Protein AF-A0AA37P634-F1 (afdb_monomer_lite)

Radius of gyration: 27.39 Å; chains: 1; bounding box: 80×35×80 Å

Secondary structure (DSSP, 8-state):
-PPS--------GGG-----B--HHHHHHHHHHHHHHHHHHHH--THHHHHHGGG-TTGGGHHHHHHHHHHHHHHHHS-B-SSPPEEE-HHHHHHHHTT-----EEEE--STT--S--------HHHHHHHHHHHHHHHHHHHHHHHHHHTT--TT--HHHHHHHHHHHHHHHHHHHHHIIIIIHHHHHHHHHHHHHHHHHHHHTTT--HHHHHHHHHHHHHHHHHHHHHHHHHHHHHHHHHHHHHHHHHHHHHHHHHHHTT-----

pLDDT: mean 74.96, std 15.17, range [31.95, 94.06]

Organism: NCBI:txid700344

Foldseek 3Di:
DDDPDDPPPDPPPVDLDADWAQPVVLLVVLVVLLVVLVVLLVVCDDPQCQAAFLLRLSLLSQLSNLVSVVVNVCSVVDTDHPDDAAAAEVVVVVVVVVVDDDDRHSYYDDVVVCPDPPPPPPPPPVRVVVVLVVVLVSLCVSVVVSCVRRVSDRRNHDPLSVCLSVCLSVLSSPVVSVCCVLPVVLVVVVVVCVVCCVVVCVVCVVPDDPVVVVVVVVVVVVSVCSVVCVVVCCVVVVVVSCVSVVSNVVSSVVVCVVVVVDDDPDD

Structure (mmCIF, N/CA/C/O backbone):
data_AF-A0AA37P634-F1
#
_entry.id   AF-A0AA37P634-F1
#
loop_
_atom_site.group_PDB
_atom_site.id
_atom_site.type_symbol
_atom_site.label_atom_id
_atom_site.label_alt_id
_atom_site.label_comp_id
_atom_site.label_asym_id
_atom_site.label_entity_id
_atom_site.label_seq_id
_atom_site.pdbx_PDB_ins_code
_atom_site.Cartn_x
_atom_site.Cartn_y
_atom_site.Cartn_z
_atom_site.occupancy
_atom_site.B_iso_or_equiv
_atom_site.auth_seq_id
_atom_site.auth_comp_id
_atom_site.auth_asym_id
_atom_site.auth_atom_id
_atom_site.pdbx_PDB_model_num
ATOM 1 N N . MET A 1 1 ? 24.927 1.578 -48.583 1.00 31.95 1 MET A N 1
ATOM 2 C CA . MET A 1 1 ? 23.629 1.949 -49.188 1.00 31.95 1 MET A CA 1
ATOM 3 C C . MET A 1 1 ? 22.635 0.848 -48.854 1.00 31.95 1 MET A C 1
ATOM 5 O O . MET A 1 1 ? 22.933 -0.293 -49.189 1.00 31.95 1 MET A O 1
ATOM 9 N N . PRO A 1 2 ? 21.546 1.122 -48.116 1.00 34.78 2 PRO A N 1
ATOM 10 C CA . PRO A 1 2 ? 20.529 0.112 -47.847 1.00 34.78 2 PRO A CA 1
ATOM 11 C C . PRO A 1 2 ? 19.686 -0.138 -49.114 1.00 34.78 2 PRO A C 1
ATOM 13 O O . PRO A 1 2 ? 19.621 0.740 -49.978 1.00 34.78 2 PRO A O 1
ATOM 16 N N . PRO A 1 3 ? 19.080 -1.329 -49.260 1.00 36.34 3 PRO A N 1
ATOM 17 C CA . PRO A 1 3 ? 18.359 -1.699 -50.470 1.00 36.34 3 PRO A CA 1
ATOM 18 C C . PRO A 1 3 ? 17.026 -0.933 -50.588 1.00 36.34 3 PRO A C 1
ATOM 20 O O . PRO A 1 3 ? 16.375 -0.676 -49.570 1.00 36.34 3 PRO A O 1
ATOM 23 N N . PRO A 1 4 ? 16.596 -0.576 -51.812 1.00 36.81 4 PRO A N 1
ATOM 24 C CA . PRO A 1 4 ? 15.361 0.159 -52.041 1.00 36.81 4 PRO A CA 1
ATOM 25 C C . PRO A 1 4 ? 14.183 -0.823 -52.054 1.00 36.81 4 PRO A C 1
ATOM 27 O O . PRO A 1 4 ? 14.165 -1.748 -52.862 1.00 36.81 4 PRO A O 1
ATOM 30 N N . GLY A 1 5 ? 13.202 -0.649 -51.161 1.00 40.50 5 GLY A N 1
ATOM 31 C CA . GLY A 1 5 ? 11.954 -1.425 -51.239 1.00 40.50 5 GLY A CA 1
ATOM 32 C C . GLY A 1 5 ? 11.221 -1.766 -49.940 1.00 40.50 5 GLY A C 1
ATOM 33 O O . GLY A 1 5 ? 10.172 -2.396 -50.014 1.00 40.50 5 GLY A O 1
ATOM 34 N N . SER A 1 6 ? 11.686 -1.365 -48.755 1.00 40.06 6 SER A N 1
ATOM 35 C CA . SER A 1 6 ? 10.847 -1.445 -47.549 1.00 40.06 6 SER A CA 1
ATOM 36 C C . SER A 1 6 ? 10.137 -0.110 -47.344 1.00 40.06 6 SER A C 1
ATOM 38 O O . SER A 1 6 ? 10.777 0.863 -46.948 1.00 40.06 6 SER A O 1
ATOM 40 N N . GLY A 1 7 ? 8.833 -0.063 -47.621 1.00 37.78 7 GLY A N 1
ATOM 41 C CA . GLY A 1 7 ? 7.939 1.083 -47.411 1.00 37.78 7 GLY A CA 1
ATOM 42 C C . GLY A 1 7 ? 7.752 1.487 -45.943 1.00 37.78 7 GLY A C 1
ATOM 43 O O . GLY A 1 7 ? 6.630 1.593 -45.470 1.00 37.78 7 GLY A O 1
ATOM 44 N N . ALA A 1 8 ? 8.842 1.733 -45.220 1.00 42.28 8 ALA A N 1
ATOM 45 C CA . ALA A 1 8 ? 8.851 2.489 -43.975 1.00 42.28 8 ALA A CA 1
ATOM 46 C C . ALA A 1 8 ? 9.083 3.969 -44.318 1.00 42.28 8 ALA A C 1
ATOM 48 O O . ALA A 1 8 ? 10.070 4.590 -43.928 1.00 42.28 8 ALA A O 1
ATOM 49 N N . SER A 1 9 ? 8.199 4.512 -45.150 1.00 43.03 9 SER A N 1
ATOM 50 C CA . SER A 1 9 ? 8.102 5.941 -45.407 1.00 43.03 9 SER A CA 1
ATOM 51 C C . SER A 1 9 ? 7.748 6.648 -44.101 1.00 43.03 9 SER A C 1
ATOM 53 O O . SER A 1 9 ? 6.656 6.446 -43.582 1.00 43.03 9 SER A O 1
ATOM 55 N N . TYR A 1 10 ? 8.696 7.439 -43.586 1.00 44.88 10 TYR A N 1
ATOM 56 C CA . TYR A 1 10 ? 8.477 8.622 -42.749 1.00 44.88 10 TYR A CA 1
ATOM 57 C C . TYR A 1 10 ? 7.309 8.502 -41.750 1.00 44.88 10 TYR A C 1
ATOM 59 O O . TYR A 1 10 ? 6.245 9.086 -41.937 1.00 44.88 10 TYR A O 1
ATOM 67 N N . LEU A 1 11 ? 7.518 7.781 -40.644 1.00 49.97 11 LEU A N 1
ATOM 68 C CA . LEU A 1 11 ? 6.747 8.083 -39.440 1.00 49.97 11 LEU A CA 1
ATOM 69 C C . LEU A 1 11 ? 7.214 9.461 -38.969 1.00 49.97 11 LEU A C 1
ATOM 71 O O . LEU A 1 11 ? 8.332 9.610 -38.472 1.00 49.97 11 LEU A O 1
ATOM 75 N N . ASP A 1 12 ? 6.380 10.467 -39.216 1.00 47.72 12 ASP A N 1
ATOM 76 C CA . ASP A 1 12 ? 6.511 11.807 -38.663 1.00 47.72 12 ASP A CA 1
ATOM 77 C C . ASP A 1 12 ? 6.672 11.692 -37.139 1.00 47.72 12 ASP A C 1
ATOM 79 O O . ASP A 1 12 ? 5.728 11.403 -36.401 1.00 47.72 12 ASP A O 1
ATOM 83 N N . ARG A 1 13 ? 7.917 11.852 -36.671 1.00 51.06 13 ARG A N 1
ATOM 84 C CA . ARG A 1 13 ? 8.313 11.668 -35.265 1.00 51.06 13 ARG A CA 1
ATOM 85 C C . ARG A 1 13 ? 7.580 12.626 -34.320 1.00 51.06 13 ARG A C 1
ATOM 87 O O . ARG A 1 13 ? 7.613 12.405 -33.114 1.00 51.06 13 ARG A O 1
ATOM 94 N N . SER A 1 14 ? 6.928 13.666 -34.846 1.00 55.78 14 SER A N 1
ATOM 95 C CA . SER A 1 14 ? 6.178 14.642 -34.054 1.00 55.78 14 SER A CA 1
ATOM 96 C C . SER A 1 14 ? 4.808 14.141 -33.567 1.00 55.78 14 SER A C 1
ATOM 98 O O . SER A 1 14 ? 4.227 14.766 -32.685 1.00 55.78 14 SER A O 1
ATOM 100 N N . ASN A 1 15 ? 4.317 12.995 -34.067 1.00 50.75 15 ASN A N 1
ATOM 101 C CA . ASN A 1 15 ? 2.972 12.474 -33.776 1.00 50.75 15 ASN A CA 1
ATOM 102 C C . ASN A 1 15 ? 2.947 11.008 -33.299 1.00 50.75 15 ASN A C 1
ATOM 104 O O . ASN A 1 15 ? 2.004 10.266 -33.579 1.00 50.75 15 ASN A O 1
ATOM 108 N N . ILE A 1 16 ? 3.959 10.562 -32.548 1.00 62.66 16 ILE A N 1
ATOM 109 C CA . ILE A 1 16 ? 3.890 9.250 -31.882 1.00 62.66 16 ILE A CA 1
ATOM 110 C C . ILE A 1 16 ? 2.962 9.372 -30.663 1.00 62.66 16 ILE A C 1
ATOM 112 O O . ILE A 1 16 ? 3.396 9.649 -29.547 1.00 62.66 16 ILE A O 1
ATOM 116 N N . GLN A 1 17 ? 1.662 9.180 -30.885 1.00 62.41 17 GLN A N 1
ATOM 117 C CA . GLN A 1 17 ? 0.675 9.036 -29.818 1.00 62.41 17 GLN A CA 1
ATOM 118 C C . GLN A 1 17 ? 0.625 7.570 -29.389 1.00 62.41 17 GLN A C 1
ATOM 120 O O . GLN A 1 17 ? 0.080 6.714 -30.085 1.00 62.41 17 GLN A O 1
ATOM 125 N N . LEU A 1 18 ? 1.229 7.269 -28.240 1.00 76.56 18 LEU A N 1
ATOM 126 C CA . LEU A 1 18 ? 1.070 5.962 -27.613 1.00 76.56 18 LEU A CA 1
ATOM 127 C C . LEU A 1 18 ? -0.361 5.846 -27.088 1.00 76.56 18 LEU A C 1
ATOM 129 O O . LEU A 1 18 ? -0.842 6.740 -26.391 1.00 76.56 18 LEU A O 1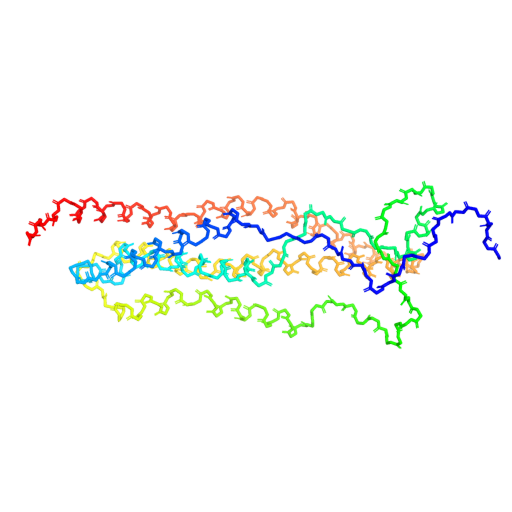
ATOM 133 N N . GLY A 1 19 ? -1.027 4.734 -27.401 1.00 71.56 19 GLY A N 1
ATOM 134 C CA . GLY A 1 19 ? -2.330 4.423 -26.828 1.00 71.56 19 GLY A CA 1
ATOM 135 C C . GLY A 1 19 ? -2.193 4.265 -25.317 1.00 71.56 19 GLY A C 1
ATOM 136 O O . GLY A 1 19 ? -1.665 3.259 -24.838 1.00 71.56 19 GLY A O 1
ATOM 137 N N . SER A 1 20 ? -2.636 5.272 -24.574 1.00 76.56 20 SER A N 1
ATOM 138 C CA . SER A 1 20 ? -2.768 5.227 -23.125 1.00 76.56 20 SER A CA 1
ATOM 139 C C . SER A 1 20 ? -4.237 5.075 -22.754 1.00 76.56 20 SER A C 1
ATOM 141 O O . SER A 1 20 ? -5.146 5.443 -23.500 1.00 76.56 20 SER A O 1
ATOM 143 N N . THR A 1 21 ? -4.503 4.455 -21.615 1.00 78.69 21 THR A N 1
ATOM 144 C CA . THR A 1 21 ? -5.860 4.279 -21.108 1.00 78.69 21 THR A CA 1
ATOM 145 C C . THR A 1 21 ? -5.874 4.621 -19.633 1.00 78.69 21 THR A C 1
ATOM 147 O O . THR A 1 21 ? -5.001 4.212 -18.872 1.00 78.69 21 THR A O 1
ATOM 150 N N . TYR A 1 22 ? -6.891 5.365 -19.218 1.00 76.69 22 TYR A N 1
ATOM 151 C CA . TYR A 1 22 ? -7.204 5.521 -17.807 1.00 76.69 22 TYR A CA 1
ATOM 152 C C . TYR A 1 22 ? -8.140 4.389 -17.408 1.00 76.69 22 TYR A C 1
ATOM 154 O O . TYR A 1 22 ? -9.169 4.162 -18.047 1.00 76.69 22 TYR A O 1
ATOM 162 N N . ASN A 1 23 ? -7.773 3.639 -16.374 1.00 78.81 23 ASN A N 1
ATOM 163 C CA . ASN A 1 23 ? -8.530 2.471 -15.950 1.00 78.81 23 ASN A CA 1
ATOM 164 C C . ASN A 1 23 ? -9.772 2.887 -15.148 1.00 78.81 23 ASN A C 1
ATOM 166 O O . ASN A 1 23 ? -9.785 2.847 -13.917 1.00 78.81 23 ASN A O 1
ATOM 170 N N . ILE A 1 24 ? -10.813 3.325 -15.865 1.00 83.06 24 ILE A N 1
ATOM 171 C CA . ILE A 1 24 ? -12.056 3.862 -15.291 1.00 83.06 24 ILE A CA 1
ATOM 172 C C . ILE A 1 24 ? -12.673 2.904 -14.257 1.00 83.06 24 ILE A C 1
ATOM 174 O O . ILE A 1 24 ? -13.002 3.372 -13.167 1.00 83.06 24 ILE A O 1
ATOM 178 N N . PRO A 1 25 ? -12.788 1.579 -14.505 1.00 84.38 25 PRO A N 1
ATOM 179 C CA . PRO A 1 25 ? -13.324 0.662 -13.502 1.00 84.38 25 PRO A CA 1
ATOM 180 C C . PRO A 1 25 ? -12.521 0.672 -12.197 1.00 84.38 25 PRO A C 1
ATOM 182 O O . PRO A 1 25 ? -13.109 0.813 -11.127 1.00 84.38 25 PRO A O 1
ATOM 185 N N . LYS A 1 26 ? -11.182 0.594 -12.265 1.00 82.38 26 LYS A N 1
ATOM 186 C CA . LYS A 1 26 ? -10.328 0.673 -11.066 1.00 82.38 26 LYS A CA 1
ATOM 187 C C . LYS A 1 26 ? -10.522 1.997 -10.326 1.00 82.38 26 LYS A C 1
ATOM 189 O O . LYS A 1 26 ? -10.601 1.994 -9.101 1.00 82.38 26 LYS A O 1
ATOM 194 N N . ALA A 1 27 ? -10.636 3.107 -11.055 1.00 84.50 27 ALA A N 1
ATOM 195 C CA . ALA A 1 27 ? -10.859 4.423 -10.463 1.00 84.50 27 ALA A CA 1
ATOM 196 C C . ALA A 1 27 ? -12.212 4.509 -9.737 1.00 84.50 27 ALA A C 1
ATOM 198 O O . ALA A 1 27 ? -12.272 5.021 -8.622 1.00 84.50 27 ALA A O 1
ATOM 199 N N . LEU A 1 28 ? -13.283 3.952 -10.314 1.00 87.25 28 LEU A N 1
ATOM 200 C CA . LEU A 1 28 ? -14.603 3.898 -9.674 1.00 87.25 28 LEU A CA 1
ATOM 201 C C . LEU A 1 28 ? -14.597 3.035 -8.406 1.00 87.25 28 LEU A C 1
ATOM 203 O O . LEU A 1 28 ? -15.160 3.444 -7.390 1.00 87.25 28 LEU A O 1
ATOM 207 N N . PHE A 1 29 ? -13.928 1.877 -8.429 1.00 87.50 29 PHE A N 1
ATOM 208 C CA . PHE A 1 29 ? -13.764 1.045 -7.232 1.00 87.50 29 PHE A CA 1
ATOM 209 C C . PHE A 1 29 ? -12.971 1.773 -6.141 1.00 87.50 29 PHE A C 1
ATOM 211 O O . PHE A 1 29 ? -13.420 1.818 -4.996 1.00 87.50 29 PHE A O 1
ATOM 218 N N . ALA A 1 30 ? -11.842 2.396 -6.494 1.00 85.50 30 ALA A N 1
ATOM 219 C CA . ALA A 1 30 ? -11.032 3.165 -5.552 1.00 85.50 30 ALA A CA 1
ATOM 220 C C . ALA A 1 30 ? -11.815 4.348 -4.955 1.00 85.50 30 ALA A C 1
ATOM 222 O O . ALA A 1 30 ? -11.740 4.590 -3.751 1.00 85.50 30 ALA A O 1
ATOM 223 N N . LEU A 1 31 ? -12.625 5.037 -5.766 1.00 89.00 31 LEU A N 1
ATOM 224 C CA . LEU A 1 31 ? -13.512 6.109 -5.314 1.00 89.00 31 LEU A CA 1
ATOM 225 C C . LEU A 1 31 ? -14.571 5.598 -4.332 1.00 89.00 31 LEU A C 1
ATOM 227 O O . LEU A 1 31 ? -14.760 6.197 -3.275 1.00 89.00 31 LEU A O 1
ATOM 231 N N . GLY A 1 32 ? -15.234 4.483 -4.650 1.00 88.62 32 GLY A N 1
ATOM 232 C CA . GLY A 1 32 ? -16.216 3.864 -3.761 1.00 88.62 32 GLY A CA 1
ATOM 233 C C . GLY A 1 32 ? -15.603 3.455 -2.419 1.00 88.62 32 GLY A C 1
ATOM 234 O O . GLY A 1 32 ? -16.161 3.764 -1.366 1.00 88.62 32 GLY A O 1
ATOM 235 N N . GLN A 1 33 ? -14.419 2.833 -2.441 1.00 87.00 33 GLN A N 1
ATOM 236 C CA . GLN A 1 33 ? -13.689 2.456 -1.226 1.00 87.00 33 GLN A CA 1
ATOM 237 C C . GLN A 1 33 ? -13.255 3.675 -0.406 1.00 87.00 33 GLN A C 1
ATOM 239 O O . GLN A 1 33 ? -13.418 3.675 0.815 1.00 87.00 33 GLN A O 1
ATOM 244 N N . ALA A 1 34 ? -12.761 4.730 -1.058 1.00 87.25 34 ALA A N 1
ATOM 245 C CA . ALA A 1 34 ? -12.388 5.970 -0.389 1.00 87.25 34 ALA A CA 1
ATOM 246 C C . ALA A 1 34 ? -13.607 6.638 0.267 1.00 87.25 34 ALA A C 1
ATOM 248 O O . ALA A 1 34 ? -13.558 6.972 1.449 1.00 87.25 34 ALA A O 1
ATOM 249 N N . ALA A 1 35 ? -14.725 6.766 -0.454 1.00 88.44 35 ALA A N 1
ATOM 250 C CA . ALA A 1 35 ? -15.952 7.363 0.070 1.00 88.44 35 ALA A CA 1
ATOM 251 C C . ALA A 1 35 ? -16.521 6.565 1.255 1.00 88.44 35 ALA A C 1
ATOM 253 O O . ALA A 1 35 ? -16.881 7.146 2.284 1.00 88.44 35 ALA A O 1
ATOM 254 N N . TRP A 1 36 ? -16.559 5.233 1.148 1.00 88.50 36 TRP A N 1
ATOM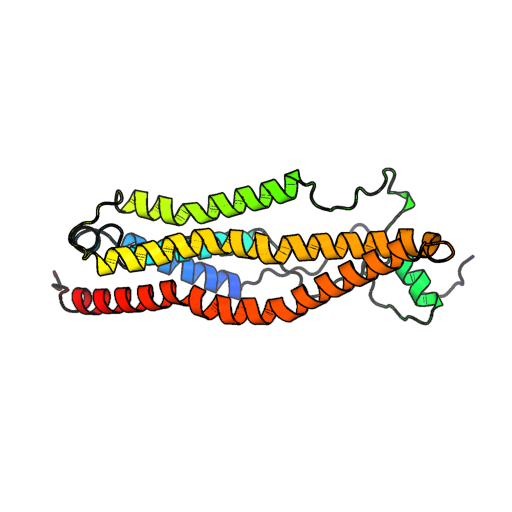 255 C CA . TRP A 1 36 ? -17.027 4.364 2.228 1.00 88.50 36 TRP A CA 1
ATOM 256 C C . TRP A 1 36 ? -16.114 4.422 3.456 1.00 88.50 36 TRP A C 1
ATOM 258 O O . TRP A 1 36 ? -16.591 4.547 4.589 1.00 88.50 36 TRP A O 1
ATOM 268 N N . GLY A 1 37 ? -14.799 4.383 3.236 1.00 85.31 37 GLY A N 1
ATOM 269 C CA . GLY A 1 37 ? -13.796 4.491 4.289 1.00 85.31 37 GLY A CA 1
ATOM 270 C C . GLY A 1 37 ? -13.896 5.818 5.037 1.00 85.31 37 GLY A C 1
ATOM 271 O O . GLY A 1 37 ? -14.010 5.823 6.260 1.00 85.31 37 GLY A O 1
ATOM 272 N N . VAL A 1 38 ? -13.955 6.939 4.312 1.00 85.00 38 VAL A N 1
ATOM 273 C CA . VAL A 1 38 ? -14.120 8.281 4.897 1.00 85.00 38 VAL A CA 1
ATOM 274 C C . VAL A 1 38 ? -15.435 8.392 5.665 1.00 85.00 38 VAL A C 1
ATOM 276 O O . VAL A 1 38 ? -15.441 8.887 6.789 1.00 85.00 38 VAL A O 1
ATOM 279 N N . THR A 1 39 ? -16.539 7.881 5.112 1.00 85.00 39 THR A N 1
ATOM 280 C CA . THR A 1 39 ? -17.843 7.885 5.798 1.00 85.00 39 THR A CA 1
ATOM 281 C C . THR A 1 39 ? -17.793 7.088 7.100 1.00 85.00 39 THR A C 1
ATOM 283 O O . THR A 1 39 ? -18.354 7.511 8.108 1.00 85.00 39 THR A O 1
ATOM 286 N N . THR A 1 40 ? -17.109 5.943 7.103 1.00 83.56 40 THR A N 1
ATOM 287 C CA . THR A 1 40 ? -16.952 5.105 8.298 1.00 83.56 40 THR A CA 1
ATOM 288 C C . THR A 1 40 ? -16.126 5.818 9.363 1.00 83.56 40 THR A C 1
ATOM 290 O O . THR A 1 40 ? -16.555 5.896 10.512 1.00 83.56 40 THR A O 1
ATOM 293 N N . VAL A 1 41 ? -14.999 6.420 8.976 1.00 83.88 41 VAL A N 1
ATOM 294 C CA . VAL A 1 41 ? -14.160 7.218 9.880 1.00 83.88 41 VAL A CA 1
ATOM 295 C C . VAL A 1 41 ? -14.941 8.404 10.451 1.00 83.88 41 VAL A C 1
ATOM 297 O O . VAL A 1 41 ? -14.918 8.625 11.656 1.00 83.88 41 VAL A O 1
ATOM 300 N N . TYR A 1 42 ? -15.707 9.120 9.624 1.00 82.88 42 TYR A N 1
ATOM 301 C CA . TYR A 1 42 ? -16.549 10.230 10.078 1.00 82.88 42 TYR A CA 1
ATOM 302 C C . TYR A 1 42 ? -17.631 9.781 11.068 1.00 82.88 42 TYR A C 1
ATOM 304 O O . TYR A 1 42 ? -17.898 10.464 12.051 1.00 82.88 42 TYR A O 1
ATOM 312 N N . ARG A 1 43 ? -18.227 8.604 10.847 1.00 83.12 43 ARG A N 1
ATOM 313 C CA . ARG A 1 43 ? -19.203 7.999 11.767 1.00 83.12 43 ARG A CA 1
ATOM 314 C C . ARG A 1 43 ? -18.579 7.448 13.049 1.00 83.12 43 ARG A C 1
ATOM 316 O O . ARG A 1 43 ? -19.320 7.111 13.966 1.00 83.12 43 ARG A O 1
ATOM 323 N N . THR A 1 44 ? -17.253 7.361 13.126 1.00 78.50 44 THR A N 1
ATOM 324 C CA . THR A 1 44 ? -16.517 6.920 14.318 1.00 78.50 44 THR A CA 1
ATOM 325 C C . THR A 1 44 ? -16.392 8.082 15.305 1.00 78.50 44 THR A C 1
ATOM 327 O O . THR A 1 44 ? -15.291 8.506 15.632 1.00 78.50 44 THR A O 1
ATOM 330 N N . GLN A 1 45 ? -17.512 8.658 15.735 1.00 76.56 45 GLN A N 1
ATOM 331 C CA . GLN A 1 45 ? -17.560 9.771 16.689 1.00 76.56 45 GLN A CA 1
ATOM 332 C C . GLN A 1 45 ? -18.527 9.453 17.838 1.00 76.56 45 GLN A C 1
ATOM 334 O O . GLN A 1 45 ? -19.373 8.567 17.713 1.00 76.56 45 GLN A O 1
ATOM 339 N N . GLY A 1 46 ? -18.392 10.172 18.956 1.00 81.56 46 GLY A N 1
ATOM 340 C CA . GLY A 1 46 ? -19.239 10.008 20.144 1.00 81.56 46 GLY A CA 1
ATOM 341 C C . GLY A 1 46 ? -18.995 8.681 20.867 1.00 81.56 46 GLY A C 1
ATOM 342 O O . GLY A 1 46 ? -17.845 8.286 21.061 1.00 81.56 46 GLY A O 1
ATOM 343 N N . ASP A 1 47 ? -20.078 7.971 21.197 1.00 82.31 47 ASP A N 1
ATOM 344 C CA . ASP A 1 47 ? -20.107 6.751 22.020 1.00 82.31 47 ASP A CA 1
ATOM 345 C C . ASP A 1 47 ? -19.057 5.696 21.651 1.00 82.31 47 ASP A C 1
ATOM 347 O O . ASP A 1 47 ? -18.527 4.998 22.518 1.00 82.31 47 ASP A O 1
ATOM 351 N N . GLN A 1 48 ? -18.737 5.555 20.363 1.00 83.75 48 GLN A N 1
ATOM 352 C CA . GLN A 1 48 ? -17.739 4.587 19.918 1.00 83.75 48 GLN A CA 1
ATOM 353 C C . GLN A 1 48 ? -16.314 4.990 20.334 1.00 83.75 48 GLN A C 1
ATOM 355 O O . GLN A 1 48 ? -15.539 4.125 20.750 1.00 83.75 48 GLN A O 1
ATOM 360 N N . LEU A 1 49 ? -15.964 6.277 20.229 1.00 87.31 49 LEU A N 1
ATOM 361 C CA . LEU A 1 49 ? -14.663 6.795 20.663 1.00 87.31 49 LEU A CA 1
ATOM 362 C C . LEU A 1 49 ? -14.574 6.873 22.186 1.00 87.31 49 LEU A C 1
ATOM 364 O O . LEU A 1 49 ? -13.529 6.539 22.734 1.00 87.31 49 LEU A O 1
ATOM 368 N N . ASP A 1 50 ? -15.657 7.223 22.875 1.00 86.31 50 ASP A N 1
ATOM 369 C CA . ASP A 1 50 ? -15.668 7.248 24.342 1.00 86.31 50 ASP A CA 1
ATOM 370 C C . ASP A 1 50 ? -15.467 5.841 24.920 1.00 86.31 50 ASP A C 1
ATOM 372 O O . ASP A 1 50 ? -14.691 5.623 25.858 1.00 86.31 50 ASP A O 1
ATOM 376 N N . ARG A 1 51 ? -16.116 4.841 24.310 1.00 86.94 51 ARG A N 1
ATOM 377 C CA . ARG A 1 51 ? -16.007 3.450 24.750 1.00 86.94 51 ARG A CA 1
ATOM 378 C C . ARG A 1 51 ? -14.684 2.813 24.355 1.00 86.94 51 ARG A C 1
ATOM 380 O O . ARG A 1 51 ? -14.044 2.202 25.206 1.00 86.94 51 ARG A O 1
ATOM 387 N N . TYR A 1 52 ? -14.273 2.919 23.093 1.00 89.56 52 TYR A N 1
ATOM 388 C CA . TYR A 1 52 ? -13.135 2.150 22.582 1.00 89.56 52 TYR A CA 1
ATOM 389 C C . TYR A 1 52 ? -11.852 2.967 22.371 1.00 89.56 52 TYR A C 1
ATOM 391 O O . TYR A 1 52 ? -10.785 2.380 22.182 1.00 89.56 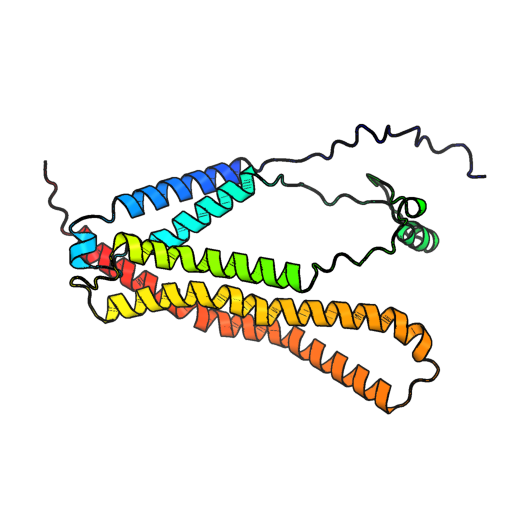52 TYR A O 1
ATOM 399 N N . GLY A 1 53 ? -11.912 4.298 22.441 1.00 90.44 53 GLY A N 1
ATOM 400 C CA . GLY A 1 53 ? -10.749 5.171 22.294 1.00 90.44 53 GLY A CA 1
ATOM 401 C C . GLY A 1 53 ? -10.017 4.958 20.967 1.00 90.44 53 GLY A C 1
ATOM 402 O O . GLY A 1 53 ? -10.631 4.717 19.927 1.00 90.44 53 GLY A O 1
ATOM 403 N N . TYR A 1 54 ? -8.683 4.961 21.004 1.00 90.44 54 TYR A N 1
ATOM 404 C CA . TYR A 1 54 ? -7.846 4.627 19.840 1.00 90.44 54 TYR A CA 1
ATOM 405 C C . TYR A 1 54 ? -8.013 3.191 19.325 1.00 90.44 54 TYR A C 1
ATOM 407 O O . TYR A 1 54 ? -7.593 2.896 18.208 1.00 90.44 54 TYR A O 1
ATOM 415 N N . ALA A 1 55 ? -8.597 2.287 20.119 1.00 91.31 55 ALA A N 1
ATOM 416 C CA . ALA A 1 55 ? -8.884 0.917 19.703 1.00 91.31 55 ALA A CA 1
ATOM 417 C C . ALA A 1 55 ? -10.246 0.795 18.998 1.00 91.31 55 ALA A C 1
ATOM 419 O O . ALA A 1 55 ? -10.657 -0.310 18.654 1.00 91.31 55 ALA A O 1
ATOM 420 N N . ALA A 1 56 ? -10.960 1.905 18.778 1.00 89.81 56 ALA A N 1
ATOM 421 C CA . ALA A 1 56 ? -12.246 1.898 18.098 1.00 89.81 56 ALA A CA 1
ATOM 422 C C . ALA A 1 56 ? -12.153 1.244 16.714 1.00 89.81 56 ALA A C 1
ATOM 424 O O . ALA A 1 56 ? -11.371 1.661 15.859 1.00 89.81 56 ALA A O 1
ATOM 425 N N . PHE A 1 57 ? -13.020 0.260 16.461 1.00 86.38 57 PHE A N 1
ATOM 426 C CA . PHE A 1 57 ? -13.054 -0.464 15.187 1.00 86.38 57 PHE A CA 1
ATOM 427 C C . PHE A 1 57 ? -13.273 0.437 13.961 1.00 86.38 57 PHE A C 1
ATOM 429 O O . PHE A 1 57 ? -12.905 0.072 12.856 1.00 86.38 57 PHE A O 1
ATOM 436 N N . GLY A 1 58 ? -13.867 1.619 14.117 1.00 82.44 58 GLY A N 1
ATOM 437 C CA . GLY A 1 58 ? -14.017 2.566 13.017 1.00 82.44 58 GLY A CA 1
ATOM 438 C C . GLY A 1 58 ? -12.721 3.323 12.694 1.00 82.44 58 GLY A C 1
ATOM 439 O O . GLY A 1 58 ? -12.464 3.649 11.535 1.00 82.44 58 GLY A O 1
ATOM 440 N N . ALA A 1 59 ? -11.834 3.493 13.681 1.00 84.94 59 ALA A N 1
ATOM 441 C CA . ALA A 1 59 ? -10.502 4.059 13.483 1.00 84.94 59 ALA A CA 1
ATOM 442 C C . ALA A 1 59 ? -9.573 3.086 12.734 1.00 84.94 59 ALA A C 1
ATOM 444 O O . ALA A 1 59 ? -8.686 3.522 12.001 1.00 84.94 59 ALA A O 1
ATOM 445 N N . THR A 1 60 ? -9.813 1.771 12.827 1.00 86.88 60 THR A N 1
ATOM 446 C CA . THR A 1 60 ? -9.040 0.751 12.088 1.00 86.88 60 THR A CA 1
ATOM 447 C C . THR A 1 60 ? -9.293 0.790 10.581 1.00 86.88 60 THR A C 1
ATOM 449 O O . THR A 1 60 ? -8.498 0.253 9.813 1.00 86.88 60 THR A O 1
ATOM 452 N N . VAL A 1 61 ? -10.361 1.464 10.139 1.00 86.88 61 VAL A N 1
ATOM 453 C CA . VAL A 1 61 ? -10.673 1.672 8.719 1.00 86.88 61 VAL A CA 1
ATOM 454 C C . VAL A 1 61 ? -9.839 2.808 8.116 1.00 86.88 61 VAL A C 1
ATOM 456 O O . VAL A 1 61 ? -9.621 2.845 6.903 1.00 86.88 61 VAL A O 1
ATOM 459 N N . ALA A 1 62 ? -9.307 3.712 8.944 1.00 83.69 62 ALA A N 1
ATOM 460 C CA . ALA A 1 62 ? -8.574 4.887 8.484 1.00 83.69 62 ALA A CA 1
ATOM 461 C C . ALA A 1 62 ? -7.339 4.594 7.604 1.00 83.69 62 ALA A C 1
ATOM 463 O O . ALA A 1 62 ? -7.199 5.263 6.575 1.00 83.69 62 ALA A O 1
ATOM 464 N N . PRO A 1 63 ? -6.475 3.598 7.907 1.00 82.56 63 PRO A N 1
ATOM 465 C CA . PRO A 1 63 ? -5.379 3.218 7.016 1.00 82.56 63 PRO A CA 1
ATOM 466 C C . PRO A 1 63 ? -5.861 2.828 5.613 1.00 82.56 63 PRO A C 1
ATOM 468 O O . PRO A 1 63 ? -5.258 3.224 4.617 1.00 82.56 63 PRO A O 1
ATOM 471 N N . TYR A 1 64 ? -6.975 2.098 5.520 1.00 82.81 64 TYR A N 1
ATOM 472 C CA . TYR A 1 64 ? -7.538 1.647 4.245 1.00 82.81 64 TYR A CA 1
ATOM 473 C C . TYR A 1 64 ? -8.210 2.786 3.475 1.00 82.81 64 TYR A C 1
ATOM 475 O O . TYR A 1 64 ? -8.085 2.860 2.251 1.00 82.81 64 TYR A O 1
ATOM 483 N N . ALA A 1 65 ? -8.881 3.700 4.181 1.00 84.62 65 ALA A N 1
ATOM 484 C CA . ALA A 1 65 ? -9.439 4.912 3.587 1.00 84.62 65 ALA A CA 1
ATOM 485 C C . ALA A 1 65 ? -8.328 5.780 2.970 1.00 84.62 65 ALA A C 1
ATOM 487 O O . ALA A 1 65 ? -8.438 6.203 1.819 1.00 84.62 65 ALA A O 1
ATOM 488 N N . PHE A 1 66 ? -7.225 5.973 3.700 1.00 86.38 66 PHE A N 1
ATOM 489 C CA . PHE A 1 66 ? -6.058 6.705 3.211 1.00 86.38 66 PHE A CA 1
ATOM 490 C C . PHE A 1 66 ? -5.392 6.009 2.018 1.00 86.38 66 PHE A C 1
ATOM 492 O O . PHE A 1 66 ? -5.139 6.649 1.000 1.00 86.38 66 PHE A O 1
ATOM 499 N N . MET A 1 67 ? -5.170 4.692 2.095 1.00 84.06 67 MET A N 1
ATOM 500 C CA . MET A 1 67 ? -4.616 3.914 0.981 1.00 84.06 67 MET A CA 1
ATOM 501 C C . MET A 1 67 ? -5.476 4.054 -0.282 1.00 84.06 67 MET A C 1
ATOM 503 O O . MET A 1 67 ? -4.950 4.277 -1.370 1.00 84.06 67 MET A O 1
ATOM 507 N N . SER A 1 68 ? -6.801 3.970 -0.138 1.00 85.25 68 SER A N 1
ATOM 508 C CA . SER A 1 68 ? -7.740 4.105 -1.257 1.00 85.25 68 SER A CA 1
ATOM 509 C C . SER A 1 68 ? -7.659 5.491 -1.897 1.00 85.25 68 SER A C 1
ATOM 511 O O . SER A 1 68 ? -7.677 5.602 -3.121 1.00 85.25 68 SER A O 1
ATOM 513 N N . LEU A 1 69 ? -7.494 6.543 -1.086 1.00 87.56 69 LEU A N 1
ATOM 514 C CA . LEU A 1 69 ? -7.292 7.906 -1.574 1.00 87.56 69 LEU A CA 1
ATOM 515 C C . LEU A 1 69 ? -5.977 8.045 -2.353 1.00 87.56 69 LEU A C 1
ATOM 517 O O . LEU A 1 69 ? -5.977 8.590 -3.455 1.00 87.56 69 LEU A O 1
ATOM 521 N N . VAL A 1 70 ? -4.869 7.523 -1.817 1.00 87.12 70 VAL A N 1
ATOM 522 C CA . VAL A 1 70 ? -3.562 7.540 -2.499 1.00 87.12 70 VAL A CA 1
ATOM 523 C C . VAL A 1 70 ? -3.637 6.785 -3.827 1.00 87.12 70 VAL A C 1
ATOM 525 O O . VAL A 1 70 ? -3.170 7.290 -4.847 1.00 87.12 70 VAL A O 1
ATOM 528 N N . ASN A 1 71 ? -4.279 5.616 -3.841 1.00 85.06 71 ASN A N 1
ATOM 529 C CA . ASN A 1 71 ? -4.472 4.825 -5.055 1.00 85.06 71 ASN A CA 1
ATOM 530 C C . ASN A 1 71 ? -5.328 5.559 -6.092 1.00 85.06 71 ASN A C 1
ATOM 532 O O . ASN A 1 71 ? -5.005 5.535 -7.277 1.00 85.06 71 ASN A O 1
ATOM 536 N N . LEU A 1 72 ? -6.395 6.239 -5.662 1.00 86.50 72 LEU A N 1
ATOM 537 C CA . LEU A 1 72 ? -7.226 7.043 -6.553 1.00 86.50 72 LEU A CA 1
ATOM 538 C C . LEU A 1 72 ? -6.422 8.191 -7.177 1.00 86.50 72 LEU A C 1
ATOM 540 O O . LEU A 1 72 ? -6.475 8.381 -8.388 1.00 86.50 72 LEU A O 1
ATOM 544 N N . ILE A 1 73 ? -5.638 8.921 -6.378 1.00 88.56 73 ILE A N 1
ATOM 545 C CA . ILE A 1 73 ? -4.765 9.993 -6.881 1.00 88.56 73 ILE A CA 1
ATOM 546 C C . ILE A 1 73 ? -3.756 9.428 -7.886 1.00 88.56 73 ILE A C 1
ATOM 548 O O . ILE A 1 73 ? -3.578 9.999 -8.961 1.00 88.56 73 ILE A O 1
ATOM 552 N N . ALA A 1 74 ? -3.136 8.286 -7.581 1.00 85.75 74 ALA A N 1
ATOM 553 C CA . ALA A 1 74 ? -2.188 7.639 -8.482 1.00 85.75 74 ALA A CA 1
ATOM 554 C C . ALA A 1 74 ? -2.831 7.273 -9.829 1.00 85.75 74 ALA A C 1
ATOM 556 O O . ALA A 1 74 ? -2.225 7.526 -10.869 1.00 85.75 74 ALA A O 1
ATOM 557 N N . LEU A 1 75 ? -4.065 6.753 -9.814 1.00 84.88 75 LEU A N 1
ATOM 558 C CA . LEU A 1 75 ? -4.834 6.428 -11.021 1.00 84.88 75 LEU A CA 1
ATOM 559 C C . LEU A 1 75 ? -5.225 7.666 -11.842 1.00 84.88 75 LEU A C 1
ATOM 561 O O . LEU A 1 75 ? -5.331 7.575 -13.061 1.00 84.88 75 LEU A O 1
ATOM 565 N N . LEU A 1 76 ? -5.451 8.813 -11.196 1.00 84.88 76 LEU A N 1
ATOM 566 C CA . LEU A 1 76 ? -5.779 10.067 -11.884 1.00 84.88 76 LEU A CA 1
ATOM 567 C C . LEU A 1 76 ? -4.545 10.717 -12.521 1.00 84.88 76 LEU A C 1
ATOM 569 O O . LEU A 1 76 ? -4.638 11.293 -13.602 1.00 84.88 76 LEU A O 1
ATOM 573 N N . VAL A 1 77 ? -3.392 10.628 -11.856 1.00 86.62 77 VAL A N 1
ATOM 574 C CA . VAL A 1 77 ? -2.143 11.260 -12.310 1.00 86.62 77 VAL A CA 1
ATOM 575 C C . VAL A 1 77 ? -1.384 10.377 -13.307 1.00 86.62 77 VAL A C 1
ATOM 577 O O . VAL A 1 77 ? -0.692 10.899 -14.180 1.00 86.62 77 VAL A O 1
ATOM 580 N N . THR A 1 78 ? -1.519 9.050 -13.211 1.00 83.00 78 THR A N 1
ATOM 581 C CA . THR A 1 78 ? -0.708 8.101 -13.987 1.00 83.00 78 THR A CA 1
ATOM 582 C C . THR A 1 78 ? -1.552 7.377 -15.038 1.00 83.00 78 THR A C 1
ATOM 584 O O . THR A 1 78 ? -2.443 6.611 -14.671 1.00 83.00 78 THR A O 1
ATOM 587 N N . PRO A 1 79 ? -1.275 7.560 -16.340 1.00 79.69 79 PRO A N 1
ATOM 588 C CA . PRO A 1 79 ? -1.914 6.764 -17.382 1.00 79.69 79 PRO A CA 1
ATOM 589 C C . PRO A 1 79 ? -1.405 5.313 -17.369 1.00 79.69 79 PRO A C 1
ATOM 591 O O . PRO A 1 79 ? -0.216 5.067 -17.155 1.00 79.69 79 PRO A O 1
ATOM 594 N N . GLU A 1 80 ? -2.285 4.346 -17.647 1.00 80.06 80 GLU A N 1
ATOM 595 C CA . GLU A 1 80 ? -1.900 2.945 -17.854 1.00 80.06 80 GLU A CA 1
ATOM 596 C C . GLU A 1 80 ? -1.632 2.681 -19.346 1.00 80.06 80 GLU A C 1
ATOM 598 O O . GLU A 1 80 ? -2.301 3.218 -20.235 1.00 80.06 80 GLU A O 1
ATOM 603 N N . TYR A 1 81 ? -0.651 1.822 -19.626 1.00 82.19 81 TYR A N 1
ATOM 604 C CA . TYR A 1 81 ? -0.345 1.341 -20.971 1.00 82.19 81 TYR A CA 1
ATOM 605 C C . TYR A 1 81 ? -0.701 -0.143 -21.058 1.00 82.19 81 TYR A C 1
ATOM 607 O O . TYR A 1 81 ? -0.176 -0.961 -20.306 1.00 82.19 81 TYR A O 1
ATOM 615 N N . ASN A 1 82 ? -1.604 -0.491 -21.975 1.00 77.56 82 ASN A N 1
ATOM 616 C CA . ASN A 1 82 ? -2.184 -1.838 -22.055 1.00 77.56 82 ASN A CA 1
ATOM 617 C C . ASN A 1 82 ? -1.240 -2.883 -22.676 1.00 77.56 82 ASN A C 1
ATOM 619 O O . ASN A 1 82 ? -1.552 -4.072 -22.683 1.00 77.56 82 ASN A O 1
ATOM 623 N N . CYS A 1 83 ? -0.106 -2.455 -23.229 1.00 79.94 83 CYS A N 1
ATOM 624 C CA . CYS A 1 83 ? 0.877 -3.328 -23.852 1.00 79.94 83 CYS A CA 1
ATOM 625 C C . CYS A 1 83 ? 2.303 -2.812 -23.635 1.00 79.94 83 CYS A C 1
ATOM 627 O O . CYS A 1 83 ? 2.535 -1.640 -23.334 1.00 79.94 83 CYS A O 1
ATOM 629 N N . ILE A 1 84 ? 3.266 -3.720 -23.791 1.00 81.69 84 ILE A N 1
ATOM 630 C CA . ILE A 1 84 ? 4.688 -3.383 -23.790 1.00 81.69 84 ILE A CA 1
ATOM 631 C C . ILE A 1 84 ? 5.044 -2.875 -25.182 1.00 81.69 84 ILE A C 1
ATOM 633 O O . ILE A 1 84 ? 4.876 -3.583 -26.175 1.00 81.69 84 ILE A O 1
ATOM 637 N N . TYR A 1 85 ? 5.565 -1.657 -25.241 1.00 83.81 85 TYR A N 1
ATOM 638 C CA . TYR A 1 85 ? 6.045 -1.066 -26.478 1.00 83.81 85 TYR A CA 1
ATOM 639 C C . TYR A 1 85 ? 7.516 -1.403 -26.695 1.00 83.81 85 TYR A C 1
ATOM 641 O O . TYR A 1 85 ? 8.351 -1.199 -25.812 1.00 83.81 85 TYR A O 1
ATOM 649 N N . LEU A 1 86 ? 7.838 -1.913 -27.883 1.00 85.00 86 LEU A N 1
ATOM 650 C CA . LEU A 1 86 ? 9.211 -2.226 -28.250 1.00 85.00 86 LEU A CA 1
ATOM 651 C C . LEU A 1 86 ? 9.871 -1.006 -28.894 1.00 85.00 86 LEU A C 1
ATOM 653 O O . LEU A 1 86 ? 9.402 -0.499 -29.913 1.00 85.00 86 LEU A O 1
ATOM 657 N N . VAL A 1 87 ? 10.985 -0.565 -28.321 1.00 86.25 87 VAL A N 1
ATOM 658 C CA . VAL A 1 87 ? 11.835 0.480 -28.897 1.00 86.25 87 VAL A CA 1
ATOM 659 C C . VAL A 1 87 ? 13.037 -0.190 -29.557 1.00 86.25 87 VAL A C 1
ATOM 661 O O . VAL A 1 87 ? 13.670 -1.066 -28.970 1.00 86.25 87 VAL A O 1
ATOM 664 N N . HIS A 1 88 ? 13.339 0.199 -30.793 1.00 86.50 88 HIS A N 1
ATOM 665 C CA . HIS A 1 88 ? 14.499 -0.279 -31.536 1.00 86.50 88 HIS A CA 1
ATOM 666 C C . HIS A 1 88 ? 15.790 0.241 -30.895 1.00 86.50 88 HIS A C 1
ATOM 668 O O . HIS A 1 88 ? 15.972 1.449 -30.732 1.00 86.50 88 HIS A O 1
ATOM 674 N N . THR A 1 89 ? 16.683 -0.683 -30.542 1.00 85.62 89 THR A N 1
ATOM 675 C CA . THR A 1 89 ? 18.036 -0.407 -30.047 1.00 85.62 89 THR A CA 1
ATOM 676 C C . THR A 1 89 ? 19.059 -1.145 -30.920 1.00 85.62 89 THR A C 1
ATOM 678 O O . THR A 1 89 ? 18.707 -2.138 -31.563 1.00 85.62 89 THR A O 1
ATOM 681 N N . PRO A 1 90 ? 20.343 -0.745 -30.928 1.00 81.56 90 PRO A N 1
ATOM 682 C CA . PRO A 1 90 ? 21.365 -1.439 -31.721 1.00 81.56 90 PRO A CA 1
ATOM 683 C C . PRO A 1 90 ? 21.576 -2.905 -31.329 1.00 81.56 90 PRO A C 1
ATOM 685 O O . PRO A 1 90 ? 22.043 -3.711 -32.135 1.00 81.56 90 PRO A O 1
ATOM 688 N N . ASP A 1 91 ? 21.226 -3.285 -30.100 1.00 82.50 91 ASP A N 1
ATOM 689 C CA . ASP A 1 91 ? 21.301 -4.681 -29.671 1.00 82.50 91 ASP A CA 1
ATOM 690 C C . ASP A 1 91 ? 20.228 -5.544 -30.347 1.00 82.50 91 ASP A C 1
ATOM 692 O O . ASP A 1 91 ? 20.485 -6.717 -30.630 1.00 82.50 91 ASP A O 1
ATOM 696 N N . LEU A 1 92 ? 19.078 -4.965 -30.722 1.00 83.31 92 LEU A N 1
ATOM 697 C CA . LEU A 1 92 ? 18.107 -5.655 -31.576 1.00 83.31 92 LEU A CA 1
ATOM 698 C C . LEU A 1 92 ? 18.680 -5.948 -32.966 1.00 83.31 92 LEU A C 1
ATOM 700 O O . LEU A 1 92 ? 18.368 -6.994 -33.537 1.00 83.31 92 LEU A O 1
ATOM 704 N N . ASP A 1 93 ? 19.561 -5.095 -33.498 1.00 85.44 93 ASP A N 1
ATOM 705 C CA . ASP A 1 93 ? 20.230 -5.368 -34.774 1.00 85.44 93 ASP A CA 1
ATOM 706 C C . ASP A 1 93 ? 21.228 -6.524 -34.649 1.00 85.44 93 ASP A C 1
ATOM 708 O O . ASP A 1 93 ? 21.292 -7.381 -35.535 1.00 85.44 93 ASP A O 1
ATOM 712 N N . LYS A 1 94 ? 21.971 -6.603 -33.535 1.00 84.69 94 LYS A N 1
ATOM 713 C CA . LYS A 1 94 ? 22.850 -7.750 -33.238 1.00 84.69 94 LYS A CA 1
ATOM 714 C C . LYS A 1 94 ? 22.041 -9.043 -33.129 1.00 84.69 94 LYS A C 1
ATOM 716 O O . LYS A 1 94 ? 22.381 -10.032 -33.776 1.00 84.69 94 LYS A O 1
ATOM 721 N N . ALA A 1 95 ? 20.938 -9.015 -32.383 1.00 87.69 95 ALA A N 1
ATOM 722 C CA . ALA A 1 95 ? 20.049 -10.162 -32.230 1.00 87.69 95 ALA A CA 1
ATOM 723 C C . ALA A 1 95 ? 19.399 -10.570 -33.565 1.00 87.69 95 ALA A C 1
ATOM 725 O O . ALA A 1 95 ? 19.251 -11.757 -33.853 1.00 87.69 95 ALA A O 1
ATOM 726 N N . ARG A 1 96 ? 19.074 -9.604 -34.434 1.00 87.56 96 ARG A N 1
ATOM 727 C CA . ARG A 1 96 ? 18.540 -9.872 -35.776 1.00 87.56 96 ARG A CA 1
ATOM 728 C C . ARG A 1 96 ? 19.555 -10.565 -36.680 1.00 87.56 96 ARG A C 1
ATOM 730 O O . ARG A 1 96 ? 19.192 -11.485 -37.410 1.00 87.56 96 ARG A O 1
ATOM 737 N N . ARG A 1 97 ? 20.831 -10.173 -36.606 1.00 89.44 97 ARG A N 1
ATOM 738 C CA . ARG A 1 97 ? 21.926 -10.853 -37.326 1.00 89.44 97 ARG A CA 1
ATOM 739 C C . ARG A 1 97 ? 22.110 -12.302 -36.871 1.00 89.44 97 ARG A C 1
ATOM 741 O O . ARG A 1 97 ? 22.511 -13.132 -37.674 1.00 89.44 97 ARG A O 1
ATOM 748 N N . GLN A 1 98 ? 21.764 -12.610 -35.623 1.00 93.19 98 GLN A N 1
ATOM 749 C CA . GLN A 1 98 ? 21.773 -13.968 -35.069 1.00 93.19 98 GLN A CA 1
ATOM 750 C C . GLN A 1 98 ? 20.491 -14.767 -35.384 1.00 93.19 98 GLN A C 1
ATOM 752 O O . GLN A 1 98 ? 20.278 -15.838 -34.826 1.00 93.19 98 GLN A O 1
ATOM 757 N N . GLY A 1 99 ? 19.632 -14.267 -36.281 1.00 90.31 99 GLY A N 1
ATOM 758 C CA . GLY A 1 99 ? 18.401 -14.940 -36.708 1.00 90.31 99 GLY A CA 1
ATOM 759 C C . GLY A 1 99 ? 17.132 -14.476 -35.987 1.00 90.31 99 GLY A C 1
ATOM 760 O O . GLY A 1 99 ? 16.046 -14.962 -36.303 1.00 90.31 99 GLY A O 1
ATOM 761 N N . GLY A 1 100 ? 17.229 -13.516 -35.061 1.00 89.25 100 GLY A N 1
ATOM 762 C CA . GLY A 1 100 ? 16.069 -12.914 -34.404 1.00 89.25 100 GLY A CA 1
ATOM 763 C C . GLY A 1 100 ? 15.168 -12.152 -35.383 1.00 89.25 100 GLY A C 1
ATOM 764 O O . GLY A 1 100 ? 15.637 -11.471 -36.296 1.00 89.25 100 GLY A O 1
ATOM 765 N N . ARG A 1 101 ? 13.848 -12.234 -35.196 1.00 88.00 101 ARG A N 1
ATOM 766 C CA . ARG A 1 101 ? 12.862 -11.465 -35.970 1.00 88.00 101 ARG A CA 1
ATOM 767 C C . ARG A 1 101 ? 12.062 -10.575 -35.030 1.00 88.00 101 ARG A C 1
ATOM 769 O O . ARG A 1 101 ? 11.352 -11.074 -34.167 1.00 88.00 101 ARG A O 1
ATOM 776 N N . PHE A 1 102 ? 12.156 -9.265 -35.238 1.00 86.31 102 PHE A N 1
ATOM 777 C CA . PHE A 1 102 ? 11.484 -8.252 -34.426 1.00 86.31 102 PHE A CA 1
ATOM 778 C C . PHE A 1 102 ? 10.635 -7.360 -35.334 1.00 86.31 102 PHE A C 1
ATOM 780 O O . PHE A 1 102 ? 11.123 -6.872 -36.355 1.00 86.31 102 PHE A O 1
ATOM 787 N N . CYS A 1 103 ? 9.361 -7.189 -34.988 1.00 80.50 103 CYS A N 1
ATOM 788 C CA . CYS A 1 103 ? 8.377 -6.400 -35.734 1.00 80.50 103 CYS A CA 1
ATOM 789 C C . CYS A 1 103 ? 7.620 -5.479 -34.763 1.00 80.50 103 CYS A C 1
ATOM 791 O O . CYS A 1 103 ? 7.552 -5.781 -33.575 1.00 80.50 103 CYS A O 1
ATOM 793 N N . GLY A 1 104 ? 7.044 -4.378 -35.262 1.00 80.81 104 GLY A N 1
ATOM 794 C CA . GLY A 1 104 ? 6.194 -3.487 -34.454 1.00 80.81 104 GLY A CA 1
ATOM 795 C C . GLY A 1 104 ? 6.946 -2.553 -33.497 1.00 80.81 104 GLY A C 1
ATOM 796 O O . GLY A 1 104 ? 6.462 -2.281 -32.404 1.00 80.81 104 GLY A O 1
ATOM 797 N N . MET A 1 105 ? 8.136 -2.082 -33.880 1.00 86.56 105 MET A N 1
ATOM 798 C CA . MET A 1 105 ? 8.906 -1.128 -33.070 1.00 86.56 105 MET A CA 1
ATOM 799 C C . MET A 1 105 ? 8.300 0.275 -33.181 1.00 86.56 105 MET A C 1
ATOM 801 O O . MET A 1 105 ? 8.059 0.748 -34.290 1.00 86.56 105 MET A O 1
ATOM 805 N N . VAL A 1 106 ? 8.063 0.934 -32.045 1.00 83.31 106 VAL A N 1
ATOM 806 C CA . VAL A 1 106 ? 7.372 2.239 -31.999 1.00 83.31 106 VAL A CA 1
ATOM 807 C C . VAL A 1 106 ? 8.305 3.441 -32.124 1.00 83.31 106 VAL A C 1
ATOM 809 O O . VAL A 1 106 ? 7.862 4.528 -32.473 1.00 83.31 106 VAL A O 1
ATOM 812 N N . ALA A 1 107 ? 9.591 3.258 -31.829 1.00 83.31 107 ALA A N 1
ATOM 813 C CA . ALA A 1 107 ? 10.611 4.300 -31.879 1.00 83.31 107 ALA A CA 1
ATOM 814 C C . ALA A 1 107 ? 12.004 3.673 -32.042 1.00 83.31 107 ALA A C 1
ATOM 816 O O . ALA A 1 107 ? 12.161 2.472 -31.822 1.00 83.31 107 ALA A O 1
ATOM 817 N N . THR A 1 108 ? 13.006 4.485 -32.383 1.00 81.88 108 THR A N 1
ATOM 818 C CA . THR A 1 108 ? 14.424 4.093 -32.451 1.00 81.88 108 THR A CA 1
ATOM 819 C C . THR A 1 108 ? 15.242 4.978 -31.525 1.00 81.88 108 THR A C 1
ATOM 821 O O . THR A 1 108 ? 15.069 6.196 -31.532 1.00 81.88 108 THR A O 1
ATOM 824 N N . VAL A 1 109 ? 16.132 4.369 -30.742 1.00 81.81 109 VAL A N 1
ATOM 825 C CA . VAL A 1 109 ? 17.069 5.097 -29.882 1.00 81.81 109 VAL A CA 1
ATOM 826 C C . VAL A 1 109 ? 18.144 5.758 -30.742 1.00 81.81 109 VAL A C 1
ATOM 828 O O . VAL A 1 109 ? 18.889 5.079 -31.445 1.00 81.81 109 VAL A O 1
ATOM 831 N N . ASP A 1 110 ? 18.235 7.082 -30.661 1.00 79.44 110 ASP A N 1
ATOM 832 C CA . ASP A 1 110 ? 19.291 7.870 -31.294 1.00 79.44 110 ASP A CA 1
ATOM 833 C C . ASP A 1 110 ? 20.479 8.000 -30.333 1.00 79.44 110 ASP A C 1
ATOM 835 O O . ASP A 1 110 ? 20.495 8.872 -29.462 1.00 79.44 110 ASP A O 1
ATOM 839 N N . LEU A 1 111 ? 21.455 7.101 -30.463 1.00 72.31 111 LEU A N 1
ATOM 840 C CA . LEU A 1 111 ? 22.650 7.114 -29.619 1.00 72.31 111 LEU A CA 1
ATOM 841 C C . LEU A 1 111 ? 23.584 8.292 -29.911 1.00 72.31 111 LEU A C 1
ATOM 843 O O . LEU A 1 111 ? 24.294 8.718 -29.006 1.00 72.31 111 LEU A O 1
ATOM 847 N N . ASP A 1 112 ? 23.564 8.843 -31.126 1.00 72.50 112 ASP A N 1
ATOM 848 C CA . ASP A 1 112 ? 24.426 9.969 -31.503 1.00 72.50 112 ASP A CA 1
ATOM 849 C C . ASP A 1 112 ? 23.962 11.276 -30.835 1.00 72.50 112 ASP A C 1
ATOM 851 O O . ASP A 1 112 ? 24.757 12.182 -30.577 1.00 72.50 112 ASP A O 1
ATOM 855 N N . SER A 1 113 ? 22.673 11.360 -30.486 1.00 68.12 113 SER A N 1
ATOM 856 C CA . SER A 1 113 ? 22.114 12.456 -29.684 1.00 68.12 113 SER A CA 1
ATOM 857 C C . SER A 1 113 ? 22.541 12.434 -28.206 1.00 68.12 113 SER A C 1
ATOM 859 O O . SER A 1 113 ? 22.434 13.448 -27.508 1.00 68.12 113 SER A O 1
ATOM 861 N N . ILE A 1 114 ? 23.058 11.301 -27.721 1.00 64.38 114 ILE A N 1
ATOM 862 C CA . ILE A 1 114 ? 23.435 11.092 -26.321 1.00 64.38 114 ILE A CA 1
ATOM 863 C C . ILE A 1 114 ? 24.861 11.618 -26.113 1.00 64.38 114 ILE A C 1
ATOM 865 O O . ILE A 1 114 ? 25.843 10.883 -26.136 1.00 64.38 114 ILE A O 1
ATOM 869 N N . LYS A 1 115 ? 24.975 12.940 -25.940 1.00 59.16 115 LYS A N 1
ATOM 870 C CA . LYS A 1 115 ? 26.260 13.646 -25.760 1.00 59.16 115 LYS A CA 1
ATOM 871 C C . LYS A 1 115 ? 26.944 13.385 -24.418 1.00 59.16 115 LYS A C 1
ATOM 873 O O . LYS A 1 115 ? 28.154 13.565 -24.316 1.00 59.16 115 LYS A O 1
ATOM 878 N N . GLU A 1 116 ? 26.193 12.981 -23.399 1.00 57.53 116 GLU A N 1
ATOM 879 C CA . GLU A 1 116 ? 26.749 12.600 -22.101 1.00 57.53 116 GLU A CA 1
ATOM 880 C C . GLU A 1 116 ? 26.628 11.093 -21.912 1.00 57.53 116 GLU A C 1
ATOM 882 O O . GLU A 1 116 ? 25.580 10.541 -22.257 1.00 57.53 116 GLU A O 1
ATOM 887 N N . PRO A 1 117 ? 27.648 10.408 -21.356 1.00 54.22 117 PRO A N 1
ATOM 888 C CA . PRO A 1 117 ? 27.513 8.997 -21.034 1.00 54.22 117 PRO A CA 1
ATOM 889 C C . PRO A 1 117 ? 26.255 8.840 -20.190 1.00 54.22 117 PRO A C 1
ATOM 891 O O . PRO A 1 117 ? 26.131 9.495 -19.152 1.00 54.22 117 PRO A O 1
ATOM 894 N N . LEU A 1 118 ? 25.319 8.005 -20.662 1.00 50.94 118 LEU A N 1
ATOM 895 C CA . LEU A 1 118 ? 24.153 7.589 -19.896 1.00 50.94 118 LEU A CA 1
ATOM 896 C C . LEU A 1 118 ? 24.671 7.182 -18.518 1.00 50.94 118 LEU A C 1
ATOM 898 O O . LEU A 1 118 ? 25.212 6.087 -18.347 1.00 50.94 118 LEU A O 1
ATOM 902 N N . ARG A 1 119 ? 24.513 8.059 -17.517 1.00 46.16 119 ARG A N 1
ATOM 903 C CA . ARG A 1 119 ? 24.446 7.597 -16.140 1.00 46.16 119 ARG A CA 1
ATOM 904 C C . ARG A 1 119 ? 23.264 6.669 -16.187 1.00 46.16 119 ARG A C 1
ATOM 906 O O . ARG A 1 119 ? 22.131 7.131 -16.287 1.00 46.16 119 ARG A O 1
ATOM 913 N N . THR A 1 120 ? 23.553 5.374 -16.230 1.00 47.19 120 THR A N 1
ATOM 914 C CA . THR A 1 120 ? 22.595 4.317 -15.958 1.00 47.19 120 THR A CA 1
ATOM 915 C C . THR A 1 120 ? 21.638 4.873 -14.921 1.00 47.19 120 THR A C 1
ATOM 917 O O . THR A 1 120 ? 22.098 5.251 -13.837 1.00 47.19 120 THR A O 1
ATOM 920 N N . PHE A 1 121 ? 20.366 5.027 -15.294 1.00 43.81 121 PHE A N 1
ATOM 921 C CA . PHE A 1 121 ? 19.285 5.464 -14.417 1.00 43.81 121 PHE A CA 1
ATOM 922 C C . PHE A 1 121 ? 19.019 4.344 -13.399 1.00 43.81 121 PHE A C 1
ATOM 924 O O . PHE A 1 121 ? 17.928 3.814 -13.269 1.00 43.81 121 PHE A O 1
ATOM 931 N N . TRP A 1 122 ? 20.059 3.924 -12.687 1.00 50.59 122 TRP A N 1
ATOM 932 C CA . TRP A 1 122 ? 19.907 3.573 -11.301 1.00 50.59 122 TRP A CA 1
ATOM 933 C C . TRP A 1 122 ? 19.491 4.895 -10.671 1.00 50.59 122 TRP A C 1
ATOM 935 O O . TRP A 1 122 ? 20.239 5.876 -10.808 1.00 50.59 122 TRP A O 1
ATOM 945 N N . PRO A 1 123 ? 18.298 4.983 -10.060 1.00 51.19 123 PRO A N 1
ATOM 946 C CA . PRO A 1 123 ? 18.006 6.111 -9.201 1.00 51.19 123 PRO A CA 1
ATOM 947 C C . PRO A 1 123 ? 19.261 6.320 -8.350 1.00 51.19 123 PRO A C 1
ATOM 949 O O . PRO A 1 123 ? 19.853 5.355 -7.860 1.00 51.19 123 PRO A O 1
ATOM 952 N N . SER A 1 124 ? 19.769 7.548 -8.259 1.00 58.47 124 SER A N 1
ATOM 953 C CA . SER A 1 124 ? 20.920 7.793 -7.391 1.00 58.47 124 SER A CA 1
ATOM 954 C C . SER A 1 124 ? 20.624 7.189 -6.011 1.00 58.47 124 SER A C 1
ATOM 956 O O . SER A 1 124 ? 19.457 7.062 -5.628 1.00 58.47 124 SER A O 1
ATOM 958 N N . GLN A 1 125 ? 21.638 6.811 -5.229 1.00 61.25 125 GLN A N 1
ATOM 959 C CA . GLN A 1 125 ? 21.389 6.366 -3.847 1.00 61.25 125 GLN A CA 1
ATOM 960 C C . GLN A 1 125 ? 20.472 7.360 -3.103 1.00 61.25 125 GLN A C 1
ATOM 962 O O . GLN A 1 125 ? 19.602 6.956 -2.335 1.00 61.25 125 GLN A O 1
ATOM 967 N N . ALA A 1 126 ? 20.567 8.652 -3.442 1.00 61.28 126 ALA A N 1
ATOM 968 C CA . ALA A 1 126 ? 19.647 9.692 -3.000 1.00 61.28 126 ALA A CA 1
ATOM 969 C C . ALA A 1 126 ? 18.193 9.499 -3.477 1.00 61.28 126 ALA A C 1
ATOM 971 O O . ALA A 1 126 ? 17.283 9.646 -2.671 1.00 61.28 126 ALA A O 1
ATOM 972 N N . ALA A 1 127 ? 17.942 9.128 -4.734 1.00 67.62 127 ALA A N 1
ATOM 973 C CA . ALA A 1 127 ? 16.600 8.822 -5.221 1.00 67.62 127 ALA A CA 1
ATOM 974 C C . ALA A 1 127 ? 16.005 7.578 -4.530 1.00 67.62 127 ALA A C 1
ATOM 976 O O . ALA A 1 127 ? 14.891 7.666 -4.018 1.00 67.62 127 ALA A O 1
ATOM 977 N N . HIS A 1 128 ? 16.743 6.467 -4.387 1.00 67.94 128 HIS A N 1
ATOM 978 C CA . HIS A 1 128 ? 16.261 5.306 -3.610 1.00 67.94 128 HIS A CA 1
ATOM 979 C C . HIS A 1 128 ? 15.962 5.668 -2.152 1.00 67.94 128 HIS A C 1
ATOM 981 O O . HIS A 1 128 ? 14.925 5.268 -1.618 1.00 67.94 128 HIS A O 1
ATOM 987 N N . THR A 1 129 ? 16.842 6.459 -1.534 1.00 69.19 129 THR A N 1
ATOM 988 C CA . THR A 1 129 ? 16.650 6.974 -0.174 1.00 69.19 129 THR A CA 1
ATOM 989 C C . THR A 1 129 ? 15.413 7.866 -0.099 1.00 69.19 129 THR A C 1
ATOM 991 O O . THR A 1 129 ? 14.632 7.740 0.837 1.00 69.19 129 THR A O 1
ATOM 994 N N . SER A 1 130 ? 15.176 8.711 -1.106 1.00 74.56 130 SER A N 1
ATOM 995 C CA . SER A 1 130 ? 14.004 9.587 -1.160 1.00 74.56 130 SER A CA 1
ATOM 996 C C . SER A 1 130 ? 12.700 8.803 -1.303 1.00 74.56 130 SER A C 1
ATOM 998 O O . SER A 1 130 ? 11.770 9.060 -0.548 1.00 74.56 130 SER A O 1
ATOM 1000 N N . TYR A 1 131 ? 12.635 7.787 -2.173 1.00 76.12 131 TYR A N 1
ATOM 1001 C CA . TYR A 1 131 ? 11.457 6.925 -2.292 1.00 76.12 131 TYR A CA 1
ATOM 1002 C C . TYR A 1 131 ? 11.199 6.177 -0.985 1.00 76.12 131 TYR A C 1
ATOM 1004 O O . TYR A 1 131 ? 10.074 6.158 -0.492 1.00 76.12 131 TYR A O 1
ATOM 1012 N N . PHE A 1 132 ? 12.245 5.607 -0.384 1.00 77.31 132 PHE A N 1
ATOM 1013 C CA . PHE A 1 132 ? 12.135 4.924 0.902 1.00 77.31 132 PHE A CA 1
ATOM 1014 C C . PHE A 1 132 ? 11.632 5.868 2.005 1.00 77.31 132 PHE A C 1
ATOM 1016 O O . PHE A 1 132 ? 10.685 5.533 2.714 1.00 77.31 132 PHE A O 1
ATOM 1023 N N . ALA A 1 133 ? 12.190 7.075 2.100 1.00 79.88 133 ALA A N 1
ATOM 1024 C CA . ALA A 1 133 ? 11.772 8.083 3.066 1.00 79.88 133 ALA A CA 1
ATOM 1025 C C . ALA A 1 133 ? 10.317 8.525 2.844 1.00 79.88 133 ALA A C 1
ATOM 1027 O O . ALA A 1 133 ? 9.523 8.482 3.780 1.00 79.88 133 ALA A O 1
ATOM 1028 N N . VAL A 1 134 ? 9.936 8.867 1.608 1.00 83.06 134 VAL A N 1
ATOM 1029 C CA . VAL A 1 134 ? 8.565 9.274 1.258 1.00 83.06 134 VAL A CA 1
ATOM 1030 C C . VAL A 1 134 ? 7.570 8.163 1.586 1.00 83.06 134 VAL A C 1
ATOM 1032 O O . VAL A 1 134 ? 6.566 8.420 2.245 1.00 83.06 134 VAL A O 1
ATOM 1035 N N . THR A 1 135 ? 7.858 6.916 1.199 1.00 80.38 135 THR A N 1
ATOM 1036 C CA . THR A 1 135 ? 6.976 5.782 1.523 1.00 80.38 135 THR A CA 1
ATOM 1037 C C . THR A 1 135 ? 6.862 5.551 3.028 1.00 80.38 135 THR A C 1
ATOM 1039 O O . THR A 1 135 ? 5.760 5.338 3.519 1.00 80.38 135 THR A O 1
ATOM 1042 N N . THR A 1 136 ? 7.958 5.673 3.780 1.00 81.19 136 THR A N 1
ATOM 1043 C CA . THR A 1 136 ? 7.947 5.519 5.243 1.00 81.19 136 THR A CA 1
ATOM 1044 C C . THR A 1 136 ? 7.114 6.613 5.911 1.00 81.19 136 THR A C 1
ATOM 1046 O O . THR A 1 136 ? 6.313 6.322 6.792 1.00 81.19 136 THR A O 1
ATOM 1049 N N . VAL A 1 137 ? 7.234 7.863 5.457 1.00 83.75 137 VAL A N 1
ATOM 1050 C CA . VAL A 1 137 ? 6.421 8.982 5.959 1.00 83.75 137 VAL A CA 1
ATOM 1051 C C . VAL A 1 137 ? 4.937 8.765 5.659 1.00 83.75 137 VAL A C 1
ATOM 1053 O O . VAL A 1 137 ? 4.103 8.942 6.546 1.00 83.75 137 VAL A O 1
ATOM 1056 N N . LEU A 1 138 ? 4.595 8.323 4.444 1.00 85.31 138 LEU A N 1
ATOM 1057 C CA . LEU A 1 138 ? 3.210 8.010 4.077 1.00 85.31 138 LEU A CA 1
ATOM 1058 C C . LEU A 1 138 ? 2.628 6.869 4.926 1.00 85.31 138 LEU A C 1
ATOM 1060 O O . LEU A 1 138 ? 1.449 6.910 5.268 1.00 85.31 138 LEU A O 1
ATOM 1064 N N . LEU A 1 139 ? 3.446 5.888 5.319 1.00 85.94 139 LEU A N 1
ATOM 1065 C CA . LEU A 1 139 ? 3.027 4.792 6.198 1.00 85.94 139 LEU A CA 1
ATOM 1066 C C . LEU A 1 139 ? 2.750 5.238 7.638 1.00 85.94 139 LEU A C 1
ATOM 1068 O O . LEU A 1 139 ? 1.981 4.575 8.323 1.00 85.94 139 LEU A O 1
ATOM 1072 N N . LEU A 1 140 ? 3.321 6.352 8.105 1.00 89.06 140 LEU A N 1
ATOM 1073 C CA . LEU A 1 140 ? 3.028 6.900 9.437 1.00 89.06 140 LEU A CA 1
ATOM 1074 C C . LEU A 1 140 ? 1.704 7.671 9.481 1.00 89.06 140 LEU A C 1
ATOM 1076 O O . LEU A 1 140 ? 1.127 7.841 10.557 1.00 89.06 140 LEU A O 1
ATOM 1080 N N . PHE A 1 141 ? 1.198 8.117 8.330 1.00 88.31 141 PHE A N 1
ATOM 1081 C CA . PHE A 1 141 ? -0.011 8.932 8.255 1.00 88.31 141 PHE A CA 1
ATOM 1082 C C . PHE A 1 141 ? -1.241 8.295 8.930 1.00 88.31 141 PHE A C 1
ATOM 1084 O O . PHE A 1 141 ? -1.922 8.996 9.677 1.00 88.31 141 PHE A O 1
ATOM 1091 N N . PRO A 1 142 ? -1.527 6.986 8.782 1.00 88.00 142 PRO A N 1
ATOM 1092 C CA . PRO A 1 142 ? -2.636 6.360 9.494 1.00 88.00 142 PRO A CA 1
ATOM 1093 C C . PRO A 1 142 ? -2.508 6.429 11.020 1.00 88.00 142 PRO A C 1
ATOM 1095 O O . PRO A 1 142 ? -3.509 6.639 11.698 1.00 88.00 142 PRO A O 1
ATOM 1098 N N . ALA A 1 143 ? -1.295 6.314 11.571 1.00 89.31 143 ALA A N 1
ATOM 1099 C CA . ALA A 1 143 ? -1.079 6.477 13.008 1.00 89.31 143 ALA A CA 1
ATOM 1100 C C . ALA A 1 143 ? -1.312 7.926 13.454 1.00 89.31 143 ALA A C 1
ATOM 1102 O O . ALA A 1 143 ? -1.924 8.149 14.496 1.00 89.31 143 ALA A O 1
ATOM 1103 N N . ILE A 1 144 ? -0.893 8.905 12.644 1.00 90.31 144 ILE A N 1
ATOM 1104 C CA . ILE A 1 144 ? -1.182 10.328 12.881 1.00 90.31 144 ILE A CA 1
ATOM 1105 C C . ILE A 1 144 ? -2.692 10.576 12.858 1.00 90.31 144 ILE A C 1
ATOM 1107 O O . ILE A 1 144 ? -3.207 11.295 13.705 1.00 90.31 144 ILE A O 1
ATOM 1111 N N . LEU A 1 145 ? -3.415 9.959 11.925 1.00 87.06 145 LEU A N 1
ATOM 1112 C CA . LEU A 1 145 ? -4.863 10.090 11.817 1.00 87.06 145 LEU A CA 1
ATOM 1113 C C . LEU A 1 145 ? -5.567 9.490 13.047 1.00 87.06 145 LEU A C 1
ATOM 1115 O O . LEU A 1 145 ? -6.422 10.147 13.636 1.00 87.06 145 LEU A O 1
ATOM 1119 N N . VAL A 1 146 ? -5.162 8.297 13.500 1.00 88.50 146 VAL A N 1
ATOM 1120 C CA . VAL A 1 146 ? -5.662 7.706 14.757 1.00 88.50 146 VAL A CA 1
ATOM 1121 C C . VAL A 1 146 ? -5.364 8.621 15.949 1.00 88.50 146 VAL A C 1
ATOM 1123 O O . VAL A 1 146 ? -6.249 8.863 16.772 1.00 88.50 146 VAL A O 1
ATOM 1126 N N . ALA A 1 147 ? -4.154 9.180 16.023 1.00 89.44 147 ALA A N 1
ATOM 1127 C CA . ALA A 1 147 ? -3.775 10.137 17.058 1.00 89.44 147 ALA A CA 1
ATOM 1128 C C . ALA A 1 147 ? -4.659 11.391 17.024 1.00 89.44 147 ALA A C 1
ATOM 1130 O O . ALA A 1 147 ? -5.122 11.841 18.066 1.00 89.44 147 ALA A O 1
ATOM 1131 N N . ALA A 1 148 ? -4.930 11.929 15.834 1.00 88.31 148 ALA A N 1
ATOM 1132 C CA . ALA A 1 148 ? -5.729 13.133 15.646 1.00 88.31 148 ALA A CA 1
ATOM 1133 C C . ALA A 1 148 ? -7.204 12.919 16.014 1.00 88.31 148 ALA A C 1
ATOM 1135 O O . ALA A 1 148 ? -7.813 13.800 16.611 1.00 88.31 148 ALA A O 1
ATOM 1136 N N . LEU A 1 149 ? -7.774 11.753 15.691 1.00 85.75 149 LEU A N 1
ATOM 1137 C CA . LEU A 1 149 ? -9.171 11.443 16.009 1.00 85.75 149 LEU A CA 1
ATOM 1138 C C . LEU A 1 149 ? -9.396 11.114 17.484 1.00 85.75 149 LEU A C 1
ATOM 1140 O O . LEU A 1 149 ? -10.471 11.377 18.009 1.00 85.75 149 LEU A O 1
ATOM 1144 N N . THR A 1 150 ? -8.414 10.491 18.136 1.00 88.88 150 THR A N 1
ATOM 1145 C CA . THR A 1 150 ? -8.625 9.880 19.460 1.00 88.88 150 THR A CA 1
ATOM 1146 C C . THR A 1 150 ? -7.795 10.514 20.569 1.00 88.88 150 THR A C 1
ATOM 1148 O O . THR A 1 150 ? -7.999 10.201 21.739 1.00 88.88 150 THR A O 1
ATOM 1151 N N . GLY A 1 151 ? -6.814 11.357 20.232 1.00 88.00 151 GLY A N 1
ATOM 1152 C CA . GLY A 1 151 ? -5.798 11.846 21.169 1.00 88.00 151 GLY A CA 1
ATOM 1153 C C . GLY A 1 151 ? -4.937 10.728 21.768 1.00 88.00 151 GLY A C 1
ATOM 1154 O O . GLY A 1 151 ? -4.320 10.934 22.809 1.00 88.00 151 GLY A O 1
ATOM 1155 N N . PHE A 1 152 ? -4.959 9.526 21.171 1.00 88.94 152 PHE A N 1
ATOM 1156 C CA . PHE A 1 152 ? -4.510 8.282 21.804 1.00 88.94 152 PHE A CA 1
ATOM 1157 C C . PHE A 1 152 ? -5.129 8.042 23.191 1.00 88.94 152 PHE A C 1
ATOM 1159 O O . PHE A 1 152 ? -4.550 7.356 24.037 1.00 88.94 152 PHE A O 1
ATOM 1166 N N . ASN A 1 153 ? -6.347 8.544 23.420 1.00 90.56 153 ASN A N 1
ATOM 1167 C CA . ASN A 1 153 ? -7.086 8.241 24.629 1.00 90.56 153 ASN A CA 1
ATOM 1168 C C . ASN A 1 153 ? -7.516 6.763 24.596 1.00 90.56 153 ASN A C 1
ATOM 1170 O O . ASN A 1 153 ? -8.140 6.324 23.625 1.00 90.56 153 ASN A O 1
ATOM 1174 N N . PRO A 1 154 ? -7.178 5.973 25.626 1.00 89.62 154 PRO A N 1
ATOM 1175 C CA . PRO A 1 154 ? -7.614 4.588 25.719 1.00 89.62 154 PRO A CA 1
ATOM 1176 C C . PRO A 1 154 ? -9.138 4.399 25.842 1.00 89.62 154 PRO A C 1
ATOM 1178 O O . PRO A 1 154 ? -9.636 3.312 25.535 1.00 89.62 154 PRO A O 1
ATOM 1181 N N . GLY A 1 155 ? -9.875 5.407 26.314 1.00 88.69 155 GLY A N 1
ATOM 1182 C CA . GLY A 1 155 ? -11.289 5.272 26.668 1.00 88.69 155 GLY A CA 1
ATOM 1183 C C . GLY A 1 155 ? -11.517 4.129 27.666 1.00 88.69 155 GLY A C 1
ATOM 1184 O O . GLY A 1 155 ? -10.661 3.822 28.504 1.00 88.69 155 GLY A O 1
ATOM 1185 N N . HIS A 1 156 ? -12.646 3.439 27.522 1.00 90.62 156 HIS A N 1
ATOM 1186 C CA . HIS A 1 156 ? -13.009 2.259 28.318 1.00 90.62 156 HIS A CA 1
ATOM 1187 C C . HIS A 1 156 ? -12.634 0.913 27.667 1.00 90.62 156 HIS A C 1
ATOM 1189 O O . HIS A 1 156 ? -13.074 -0.138 28.133 1.00 90.62 156 HIS A O 1
ATOM 1195 N N . SER A 1 157 ? -11.811 0.912 26.611 1.00 90.69 157 SER A N 1
ATOM 1196 C CA . SER A 1 157 ? -11.429 -0.326 25.913 1.00 90.69 157 SER A CA 1
ATOM 1197 C C . SER A 1 157 ? -10.628 -1.273 26.809 1.00 90.69 157 SER A C 1
ATOM 1199 O O . SER A 1 157 ? -9.923 -0.843 27.721 1.00 90.69 157 SER A O 1
ATOM 1201 N N . THR A 1 158 ? -10.681 -2.574 26.545 1.00 93.56 158 THR A N 1
ATOM 1202 C CA . THR A 1 158 ? -9.878 -3.551 27.293 1.00 93.56 158 THR A CA 1
ATOM 1203 C C . THR A 1 158 ? -8.425 -3.570 26.814 1.00 93.56 158 THR A C 1
ATOM 1205 O O . THR A 1 158 ? -8.102 -3.147 25.702 1.00 93.56 158 THR A O 1
ATOM 1208 N N . ILE A 1 159 ? -7.521 -4.111 27.636 1.00 92.75 159 ILE A N 1
ATOM 1209 C CA . ILE A 1 159 ? -6.116 -4.305 27.241 1.00 92.75 159 ILE A CA 1
ATOM 1210 C C . ILE A 1 159 ? -6.026 -5.205 25.999 1.00 92.75 159 ILE A C 1
ATOM 1212 O O . ILE A 1 159 ? -5.276 -4.894 25.078 1.00 92.75 159 ILE A O 1
ATOM 1216 N N . TYR A 1 160 ? -6.838 -6.266 25.934 1.00 91.75 160 TYR A N 1
ATOM 1217 C CA . TYR A 1 160 ? -6.891 -7.168 24.780 1.00 91.75 160 TYR A CA 1
ATOM 1218 C C . TYR A 1 160 ? -7.242 -6.431 23.484 1.00 91.75 160 TYR A C 1
ATOM 1220 O O . TYR A 1 160 ? -6.563 -6.607 22.475 1.00 91.75 160 TYR A O 1
ATOM 1228 N N . GLN A 1 161 ? -8.249 -5.555 23.527 1.00 92.50 161 GLN A N 1
ATOM 1229 C CA . GLN A 1 161 ? -8.665 -4.750 22.379 1.00 92.50 161 GLN A CA 1
ATOM 1230 C C . GLN A 1 161 ? -7.537 -3.830 21.898 1.00 92.50 161 GLN A C 1
ATOM 1232 O O . GLN A 1 161 ? -7.213 -3.791 20.713 1.00 92.50 161 GLN A O 1
ATOM 1237 N N . ARG A 1 162 ? -6.883 -3.134 22.829 1.00 93.56 162 ARG A N 1
ATOM 1238 C CA . ARG A 1 162 ? -5.792 -2.198 22.523 1.00 93.56 162 ARG A CA 1
ATOM 1239 C C . ARG A 1 162 ? -4.585 -2.902 21.916 1.00 93.56 162 ARG A C 1
ATOM 1241 O O . ARG A 1 162 ? -4.051 -2.427 20.919 1.00 93.56 162 ARG A O 1
ATOM 1248 N N . VAL A 1 163 ? -4.164 -4.026 22.499 1.00 93.19 163 VAL A N 1
ATOM 1249 C CA . VAL A 1 163 ? -2.968 -4.759 22.061 1.00 93.19 163 VAL A CA 1
ATOM 1250 C C . VAL A 1 163 ? -3.131 -5.255 20.633 1.00 93.19 163 VAL A C 1
ATOM 1252 O O . VAL A 1 163 ? -2.257 -4.999 19.813 1.00 93.19 163 VAL A O 1
ATOM 1255 N N . TRP A 1 164 ? -4.246 -5.910 20.304 1.00 94.06 164 TRP A N 1
ATOM 1256 C CA . TRP A 1 164 ? -4.448 -6.446 18.957 1.00 94.06 164 TRP A CA 1
ATOM 1257 C C . TRP A 1 164 ? -4.565 -5.351 17.897 1.00 94.06 164 TRP A C 1
ATOM 1259 O O . TRP A 1 164 ? -3.939 -5.462 16.843 1.00 94.06 164 TRP A O 1
ATOM 1269 N N . ILE A 1 165 ? -5.297 -4.269 18.184 1.00 92.50 165 ILE A N 1
ATOM 1270 C CA . ILE A 1 165 ? -5.445 -3.154 17.240 1.00 92.50 165 ILE A CA 1
ATOM 1271 C C . ILE A 1 165 ? -4.121 -2.410 17.028 1.00 92.50 165 ILE A C 1
ATOM 1273 O O . ILE A 1 165 ? -3.742 -2.144 15.886 1.00 92.50 165 ILE A O 1
ATOM 1277 N N . LEU A 1 166 ? -3.381 -2.110 18.099 1.00 91.44 166 LEU A N 1
ATOM 1278 C CA . LEU A 1 166 ? -2.087 -1.437 17.982 1.00 91.44 166 LEU A CA 1
ATOM 1279 C C . LEU A 1 166 ? -1.035 -2.331 17.328 1.00 91.44 166 LEU A C 1
ATOM 1281 O O . LEU A 1 166 ? -0.271 -1.845 16.497 1.00 91.44 166 LEU A O 1
ATOM 1285 N N . LEU A 1 167 ? -1.006 -3.626 17.658 1.00 91.81 167 LEU A N 1
ATOM 1286 C CA . LEU A 1 167 ? -0.096 -4.574 17.021 1.00 91.81 167 LEU A CA 1
ATOM 1287 C C . LEU A 1 167 ? -0.367 -4.630 15.520 1.00 91.81 167 LEU A C 1
ATOM 1289 O O . LEU A 1 167 ? 0.575 -4.560 14.741 1.00 91.81 167 LEU A O 1
ATOM 1293 N N . TRP A 1 168 ? -1.634 -4.681 15.105 1.00 90.69 168 TRP A N 1
ATOM 1294 C CA . TRP A 1 168 ? -1.998 -4.647 13.692 1.00 90.69 168 TRP A CA 1
ATOM 1295 C C . TRP A 1 168 ? -1.523 -3.361 13.001 1.00 90.69 168 TRP A C 1
ATOM 1297 O O . TRP A 1 168 ? -0.890 -3.434 11.944 1.00 90.69 168 TRP A O 1
ATOM 1307 N N . LEU A 1 169 ? -1.750 -2.193 13.612 1.00 89.19 169 LEU A N 1
ATOM 1308 C CA . LEU A 1 169 ? -1.314 -0.904 13.067 1.00 89.19 169 LEU A CA 1
ATOM 1309 C C . LEU A 1 169 ? 0.214 -0.825 12.927 1.00 89.19 169 LEU A C 1
ATOM 1311 O O . LEU A 1 169 ? 0.721 -0.545 11.842 1.00 89.19 169 LEU A O 1
ATOM 1315 N N . VAL A 1 170 ? 0.953 -1.101 14.006 1.00 89.75 170 VAL A N 1
ATOM 1316 C CA . VAL A 1 170 ? 2.426 -1.045 14.030 1.00 89.75 170 VAL A CA 1
ATOM 1317 C C . VAL A 1 170 ? 3.022 -2.040 13.043 1.00 89.75 170 VAL A C 1
ATOM 1319 O O . VAL A 1 170 ? 3.970 -1.720 12.324 1.00 89.75 170 VAL A O 1
ATOM 1322 N N . PHE A 1 171 ? 2.439 -3.234 12.963 1.00 88.25 171 PHE A N 1
ATOM 1323 C CA . PHE A 1 171 ? 2.877 -4.258 12.031 1.00 88.25 171 PHE A CA 1
ATOM 1324 C C . PHE A 1 171 ? 2.727 -3.798 10.574 1.00 88.25 171 PHE A C 1
ATOM 1326 O O . PHE A 1 171 ? 3.667 -3.926 9.790 1.00 88.25 171 PHE A O 1
ATOM 1333 N N . GLY A 1 172 ? 1.600 -3.171 10.219 1.00 83.12 172 GLY A N 1
ATOM 1334 C CA . GLY A 1 172 ? 1.397 -2.590 8.888 1.00 83.12 172 GLY A CA 1
ATOM 1335 C C . GLY A 1 172 ? 2.428 -1.512 8.524 1.00 83.12 172 GLY A C 1
ATOM 1336 O O . GLY A 1 172 ? 2.890 -1.464 7.385 1.00 83.12 172 GLY A O 1
ATOM 1337 N N . ILE A 1 173 ? 2.840 -0.693 9.497 1.00 87.75 173 ILE A N 1
ATOM 1338 C CA . ILE A 1 173 ? 3.854 0.358 9.309 1.00 87.75 173 ILE A CA 1
ATOM 1339 C C . ILE A 1 173 ? 5.242 -0.247 9.066 1.00 87.75 173 ILE A C 1
ATOM 1341 O O . ILE A 1 173 ? 5.980 0.220 8.201 1.00 87.75 173 ILE A O 1
ATOM 1345 N N . PHE A 1 174 ? 5.609 -1.286 9.820 1.00 85.31 174 PHE A N 1
ATOM 1346 C CA . PHE A 1 174 ? 6.968 -1.830 9.810 1.00 85.31 174 PHE A CA 1
ATOM 1347 C C . PHE A 1 174 ? 7.232 -2.809 8.661 1.00 85.31 174 PHE A C 1
ATOM 1349 O O . PHE A 1 174 ? 8.332 -2.841 8.102 1.00 85.31 174 PHE A O 1
ATOM 1356 N N . MET A 1 175 ? 6.234 -3.608 8.280 1.00 81.06 175 MET A N 1
ATOM 1357 C CA . MET A 1 175 ? 6.458 -4.696 7.328 1.00 81.06 175 MET A CA 1
ATOM 1358 C C . MET A 1 175 ? 6.760 -4.230 5.911 1.00 81.06 175 MET A C 1
ATOM 1360 O O . MET A 1 175 ? 7.549 -4.880 5.234 1.00 81.06 175 MET A O 1
ATOM 1364 N N . GLY A 1 176 ? 6.185 -3.116 5.454 1.00 77.81 176 GLY A N 1
ATOM 1365 C CA . GLY A 1 176 ? 6.483 -2.574 4.123 1.00 77.81 176 GLY A CA 1
ATOM 1366 C C . GLY A 1 176 ? 7.982 -2.277 3.938 1.00 77.81 176 GLY A C 1
ATOM 1367 O O . GLY A 1 176 ? 8.616 -2.864 3.054 1.00 77.81 176 GLY A O 1
ATOM 1368 N N . PRO A 1 177 ? 8.580 -1.427 4.794 1.00 81.00 177 PRO A N 1
ATOM 1369 C CA . PRO A 1 177 ? 10.016 -1.167 4.805 1.00 81.00 177 PRO A CA 1
ATOM 1370 C C . PRO A 1 177 ? 10.857 -2.431 5.000 1.00 81.00 177 PRO A C 1
ATOM 1372 O O . PRO A 1 177 ? 11.839 -2.613 4.281 1.00 81.00 177 PRO A O 1
ATOM 1375 N N . LEU A 1 178 ? 10.455 -3.327 5.912 1.00 79.25 178 LEU A N 1
ATOM 1376 C CA . LEU A 1 178 ? 11.169 -4.579 6.171 1.00 79.25 178 LEU A CA 1
ATOM 1377 C C . LEU A 1 178 ? 11.219 -5.474 4.926 1.00 79.25 178 LEU A C 1
ATOM 1379 O O . LEU A 1 178 ? 12.294 -5.923 4.540 1.00 79.25 178 L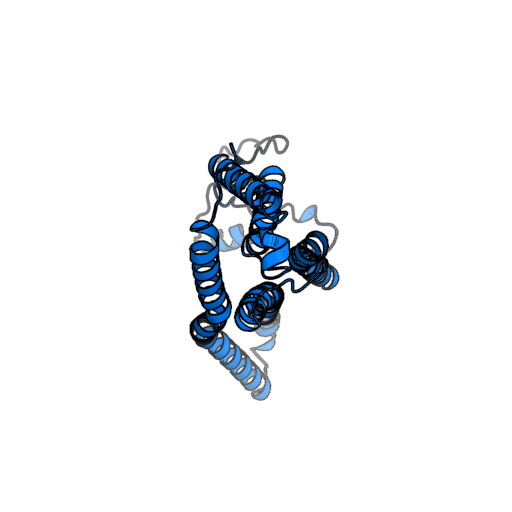EU A O 1
ATOM 1383 N N . ILE A 1 179 ? 10.082 -5.691 4.257 1.00 75.19 179 ILE A N 1
ATOM 1384 C CA . ILE A 1 179 ? 10.010 -6.466 3.012 1.00 75.19 179 ILE A CA 1
ATOM 1385 C C . ILE A 1 179 ? 10.903 -5.818 1.959 1.00 75.19 179 ILE A C 1
ATOM 1387 O O . ILE A 1 179 ? 11.706 -6.503 1.331 1.00 75.19 179 ILE A O 1
ATOM 1391 N N . ARG A 1 180 ? 10.843 -4.496 1.776 1.00 72.56 180 ARG A N 1
ATOM 1392 C CA . ARG A 1 180 ? 11.716 -3.812 0.812 1.00 72.56 180 ARG A CA 1
ATOM 1393 C C . ARG A 1 180 ? 13.199 -4.020 1.138 1.00 72.56 180 ARG A C 1
ATOM 1395 O O . ARG A 1 180 ? 13.979 -4.287 0.225 1.00 72.56 180 ARG A O 1
ATOM 1402 N N . MET A 1 181 ? 13.574 -3.951 2.415 1.00 72.00 181 MET A N 1
ATOM 1403 C CA . MET A 1 181 ? 14.949 -4.169 2.869 1.00 72.00 181 MET A CA 1
ATOM 1404 C C . MET A 1 181 ? 15.425 -5.607 2.619 1.00 72.00 181 MET A C 1
ATOM 1406 O O . MET A 1 181 ? 16.544 -5.811 2.159 1.00 72.00 181 MET A O 1
ATOM 1410 N N . LEU A 1 182 ? 14.565 -6.5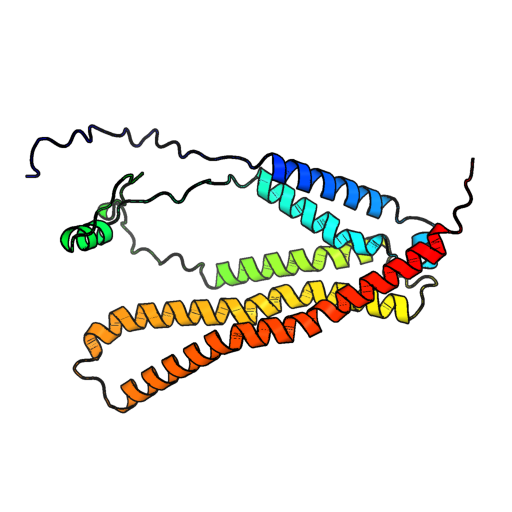94 2.877 1.00 69.69 182 LEU A N 1
ATOM 1411 C CA . LEU A 1 182 ? 14.892 -8.016 2.749 1.00 69.69 182 LEU A CA 1
ATOM 1412 C C . LEU A 1 182 ? 14.836 -8.539 1.308 1.00 69.69 182 LEU A C 1
ATOM 1414 O O . LEU A 1 182 ? 15.503 -9.520 0.998 1.00 69.69 182 LEU A O 1
ATOM 1418 N N . THR A 1 183 ? 14.028 -7.930 0.437 1.00 67.62 183 THR A N 1
ATOM 1419 C CA . THR A 1 183 ? 13.713 -8.492 -0.890 1.00 67.62 183 THR A CA 1
ATOM 1420 C C . THR A 1 183 ? 14.319 -7.684 -2.037 1.00 67.62 183 THR A C 1
ATOM 1422 O O . THR A 1 183 ? 15.005 -8.238 -2.896 1.00 67.62 183 THR A O 1
ATOM 1425 N N . VAL A 1 184 ? 14.132 -6.363 -2.033 1.00 64.12 184 VAL A N 1
ATOM 1426 C CA . VAL A 1 184 ? 14.506 -5.500 -3.159 1.00 64.12 184 VAL A CA 1
ATOM 1427 C C . VAL A 1 184 ? 16.005 -5.228 -3.150 1.00 64.12 184 VAL A C 1
ATOM 1429 O O . VAL A 1 184 ? 16.665 -5.471 -4.157 1.00 64.12 184 VAL A O 1
ATOM 1432 N N . PHE A 1 185 ? 16.569 -4.826 -2.007 1.00 63.03 185 PHE A N 1
ATOM 1433 C CA . PHE A 1 185 ? 18.001 -4.516 -1.910 1.00 63.03 185 PHE A CA 1
ATOM 1434 C C . PHE A 1 185 ? 18.908 -5.691 -2.324 1.00 63.03 185 PHE A C 1
ATOM 1436 O O . PHE A 1 185 ? 19.800 -5.474 -3.146 1.00 63.03 185 PHE A O 1
ATOM 1443 N N . PRO A 1 186 ? 18.693 -6.940 -1.858 1.00 62.19 186 PRO A N 1
ATOM 1444 C CA . PRO A 1 186 ? 19.509 -8.069 -2.309 1.00 62.19 186 PRO A CA 1
ATOM 1445 C C . PRO A 1 186 ? 19.356 -8.375 -3.803 1.00 62.19 186 PRO A C 1
ATOM 1447 O O . PRO A 1 186 ? 20.346 -8.701 -4.458 1.00 62.19 186 PRO A O 1
ATOM 1450 N N . SER A 1 187 ? 18.143 -8.246 -4.356 1.00 60.81 187 SER A N 1
ATOM 1451 C CA . SER A 1 187 ? 17.880 -8.498 -5.780 1.00 60.81 187 SER A CA 1
ATOM 1452 C C . SER A 1 187 ? 18.534 -7.459 -6.702 1.00 60.81 187 SER A C 1
ATOM 1454 O O . SER A 1 187 ? 19.099 -7.817 -7.735 1.00 60.81 187 SER A O 1
ATOM 1456 N N . GLU A 1 188 ? 18.545 -6.184 -6.300 1.00 62.16 188 GLU A N 1
ATOM 1457 C CA . GLU A 1 188 ? 19.215 -5.104 -7.032 1.00 62.16 188 GLU A CA 1
ATOM 1458 C C . GLU A 1 188 ? 20.738 -5.276 -6.992 1.00 62.16 188 GLU A C 1
ATOM 1460 O O . GLU A 1 188 ? 21.400 -5.196 -8.028 1.00 62.16 188 GLU A O 1
ATOM 1465 N N . ILE A 1 189 ? 21.295 -5.608 -5.819 1.00 59.88 189 ILE A N 1
ATOM 1466 C CA . ILE A 1 189 ? 22.721 -5.929 -5.671 1.00 59.88 189 ILE A CA 1
ATOM 1467 C C . ILE A 1 189 ? 23.086 -7.119 -6.567 1.00 59.88 189 ILE A C 1
ATOM 1469 O O . ILE A 1 189 ? 24.083 -7.055 -7.284 1.00 59.88 189 ILE A O 1
ATOM 1473 N N . HIS A 1 190 ? 22.267 -8.176 -6.590 1.00 58.56 190 HIS A N 1
ATOM 1474 C CA . HIS A 1 190 ? 22.487 -9.325 -7.468 1.00 58.56 190 HIS A CA 1
ATOM 1475 C C . HIS A 1 190 ? 22.505 -8.935 -8.953 1.00 58.56 190 HIS A C 1
ATOM 1477 O O . HIS A 1 190 ? 23.406 -9.346 -9.686 1.00 58.56 190 HIS A O 1
ATOM 1483 N N . GLY A 1 191 ? 21.547 -8.114 -9.398 1.00 58.53 191 GLY A N 1
ATOM 1484 C CA . GLY A 1 191 ? 21.486 -7.616 -10.773 1.00 58.53 191 GLY A CA 1
ATOM 1485 C C . GLY A 1 191 ? 22.739 -6.832 -11.170 1.00 58.53 191 GLY A C 1
ATOM 1486 O O . GLY A 1 191 ? 23.327 -7.098 -12.219 1.00 58.53 191 GLY A O 1
ATOM 1487 N N . VAL A 1 192 ? 23.206 -5.930 -10.301 1.00 56.09 192 VAL A N 1
ATOM 1488 C CA . VAL A 1 192 ? 24.434 -5.146 -10.519 1.00 56.09 192 VAL A CA 1
ATOM 1489 C C . VAL A 1 192 ? 25.670 -6.043 -10.570 1.00 56.09 192 VAL A C 1
ATOM 1491 O O . VAL A 1 192 ? 26.499 -5.889 -11.468 1.00 56.09 192 VAL A O 1
ATOM 1494 N N . TYR A 1 193 ? 25.786 -7.005 -9.649 1.00 54.44 193 TYR A N 1
ATOM 1495 C CA . TYR A 1 193 ? 26.884 -7.971 -9.665 1.00 54.44 193 TYR A CA 1
ATOM 1496 C C . TYR A 1 193 ? 26.886 -8.789 -10.956 1.00 54.44 193 TYR A C 1
ATOM 1498 O O . TYR A 1 193 ? 27.942 -8.938 -11.556 1.00 54.44 193 TYR A O 1
ATOM 1506 N N . LYS A 1 194 ? 25.728 -9.259 -11.430 1.00 54.88 194 LYS A N 1
ATOM 1507 C CA . LYS A 1 194 ? 25.611 -10.068 -12.653 1.00 54.88 194 LYS A CA 1
ATOM 1508 C C . LYS A 1 194 ? 25.966 -9.289 -13.927 1.00 54.88 194 LYS A C 1
ATOM 1510 O O . LYS A 1 194 ? 26.628 -9.838 -14.802 1.00 54.88 194 LYS A O 1
ATOM 1515 N N . ILE A 1 195 ? 25.565 -8.020 -14.027 1.00 55.12 195 ILE A N 1
ATOM 1516 C CA . ILE A 1 195 ? 25.891 -7.158 -15.179 1.00 55.12 195 ILE A CA 1
ATOM 1517 C C . ILE A 1 195 ? 27.390 -6.834 -15.193 1.00 55.12 195 ILE A C 1
ATOM 1519 O O . ILE A 1 195 ? 28.058 -7.028 -16.204 1.00 55.12 195 ILE A O 1
ATOM 1523 N N . ARG A 1 196 ? 27.946 -6.424 -14.045 1.00 49.94 196 ARG A N 1
ATOM 1524 C CA . ARG A 1 196 ? 29.374 -6.094 -13.920 1.00 49.94 196 ARG A CA 1
ATOM 1525 C C . ARG A 1 196 ? 30.271 -7.321 -14.086 1.00 49.94 196 ARG A C 1
ATOM 1527 O O . ARG A 1 196 ? 31.359 -7.213 -14.643 1.00 49.94 196 ARG A O 1
ATOM 1534 N N . ALA A 1 197 ? 29.800 -8.478 -13.626 1.00 52.12 197 ALA A N 1
ATOM 1535 C CA . ALA A 1 197 ? 30.413 -9.771 -13.874 1.00 52.12 197 ALA A CA 1
ATOM 1536 C C . ALA A 1 197 ? 30.449 -10.070 -15.375 1.00 52.12 197 ALA A C 1
ATOM 1538 O O . ALA A 1 197 ? 31.518 -10.332 -15.894 1.00 52.12 197 ALA A O 1
ATOM 1539 N N . ASN A 1 198 ? 29.345 -9.955 -16.112 1.00 50.41 198 ASN A N 1
ATOM 1540 C CA . ASN A 1 198 ? 29.351 -10.268 -17.545 1.00 50.41 198 ASN A CA 1
ATOM 1541 C C . ASN A 1 198 ? 30.321 -9.395 -18.369 1.00 50.41 198 ASN A C 1
ATOM 1543 O O . ASN A 1 198 ? 30.982 -9.930 -19.259 1.00 50.41 198 ASN A O 1
ATOM 1547 N N . ASP A 1 199 ? 30.479 -8.110 -18.035 1.00 49.97 199 ASP A N 1
ATOM 1548 C CA . ASP A 1 199 ? 31.380 -7.204 -18.769 1.00 49.97 199 ASP A CA 1
ATOM 1549 C C . ASP A 1 199 ? 32.859 -7.320 -18.345 1.00 49.97 199 ASP A C 1
ATOM 1551 O O . ASP A 1 199 ? 33.754 -7.190 -19.178 1.00 49.97 199 ASP A O 1
ATOM 1555 N N . ALA A 1 200 ? 33.151 -7.598 -17.067 1.00 47.78 200 ALA A N 1
ATOM 1556 C CA . ALA A 1 200 ? 34.528 -7.734 -16.571 1.00 47.78 200 ALA A CA 1
ATOM 1557 C C . ALA A 1 200 ? 35.070 -9.172 -16.667 1.00 47.78 200 ALA A C 1
ATOM 1559 O O . ALA A 1 200 ? 36.267 -9.382 -16.865 1.00 47.78 200 ALA A O 1
ATOM 1560 N N . ILE A 1 201 ? 34.203 -10.180 -16.547 1.00 48.09 201 ILE A N 1
ATOM 1561 C CA . ILE A 1 201 ? 34.583 -11.597 -16.552 1.00 48.09 201 ILE A CA 1
ATOM 1562 C C . ILE A 1 201 ? 34.856 -12.087 -17.973 1.00 48.09 201 ILE A C 1
ATOM 1564 O O . ILE A 1 201 ? 35.791 -12.859 -18.151 1.00 48.09 201 ILE A O 1
ATOM 1568 N N . ALA A 1 202 ? 34.158 -11.588 -18.999 1.00 48.41 202 ALA A N 1
ATOM 1569 C CA . ALA A 1 202 ? 34.482 -11.932 -20.388 1.00 48.41 202 ALA A CA 1
ATOM 1570 C C . ALA A 1 202 ? 35.935 -11.569 -20.773 1.00 48.41 202 ALA A C 1
ATOM 1572 O O . ALA A 1 202 ? 36.509 -12.220 -21.640 1.00 48.41 202 ALA A O 1
ATOM 1573 N N . TYR A 1 203 ? 36.546 -10.590 -20.091 1.00 44.06 203 TYR A N 1
ATOM 1574 C CA . TYR A 1 203 ? 37.945 -10.188 -20.288 1.00 44.06 203 TYR A CA 1
ATOM 1575 C C . TYR A 1 203 ? 38.917 -10.800 -19.255 1.00 44.06 203 TYR A C 1
ATOM 1577 O O . TYR A 1 203 ? 40.101 -10.955 -19.539 1.00 44.06 203 TYR A O 1
ATOM 1585 N N . ALA A 1 204 ? 38.445 -11.161 -18.054 1.00 50.12 204 ALA A N 1
ATOM 1586 C CA . ALA A 1 204 ? 39.287 -11.682 -16.970 1.00 50.12 204 ALA A CA 1
ATOM 1587 C C . ALA A 1 204 ? 39.322 -13.222 -16.862 1.00 50.12 204 ALA A C 1
ATOM 1589 O O . ALA A 1 204 ? 40.227 -13.764 -16.222 1.00 50.12 204 ALA A O 1
ATOM 1590 N N . LEU A 1 205 ? 38.374 -13.956 -17.461 1.00 50.25 205 LEU A N 1
ATOM 1591 C CA . LEU A 1 205 ? 38.242 -15.405 -17.235 1.00 50.25 205 LEU A CA 1
ATOM 1592 C C . LEU A 1 205 ? 39.313 -16.260 -17.937 1.00 50.25 205 LEU A C 1
ATOM 1594 O O . LEU A 1 205 ? 39.464 -17.437 -17.592 1.00 50.25 205 LEU A O 1
ATOM 1598 N N . GLU A 1 206 ? 40.086 -15.679 -18.856 1.00 52.53 206 GLU A N 1
ATOM 1599 C CA . GLU A 1 206 ? 41.208 -16.370 -19.502 1.00 52.53 206 GLU A CA 1
ATOM 1600 C C . GLU A 1 206 ? 42.463 -16.418 -18.603 1.00 52.53 206 GLU A C 1
ATOM 1602 O O . GLU A 1 206 ? 43.285 -17.312 -18.764 1.00 52.53 206 GLU A O 1
ATOM 1607 N N . ASN A 1 207 ? 42.560 -15.549 -17.578 1.00 55.47 207 ASN A N 1
ATOM 1608 C CA . ASN A 1 207 ? 43.719 -15.466 -16.668 1.00 55.47 207 ASN A CA 1
ATOM 1609 C C . ASN A 1 207 ? 43.370 -15.427 -15.160 1.00 55.47 207 ASN A C 1
ATOM 1611 O O . ASN A 1 207 ? 44.230 -15.144 -14.323 1.00 55.47 207 ASN A O 1
ATOM 1615 N N . ALA A 1 208 ? 42.115 -15.690 -14.782 1.00 58.47 208 ALA A N 1
ATOM 1616 C CA . ALA A 1 208 ? 41.674 -15.620 -13.388 1.00 58.47 208 ALA A CA 1
ATOM 1617 C C . ALA A 1 208 ? 42.276 -16.740 -12.516 1.00 58.47 208 ALA A C 1
ATOM 1619 O O . ALA A 1 208 ? 42.193 -17.927 -12.844 1.00 58.47 208 ALA A O 1
ATOM 1620 N N . SER A 1 209 ? 42.822 -16.359 -11.358 1.00 70.62 209 SER A N 1
ATOM 1621 C CA . SER A 1 209 ? 43.354 -17.290 -10.358 1.00 70.62 209 SER A CA 1
ATOM 1622 C C . SER A 1 209 ? 42.261 -18.211 -9.783 1.00 70.62 209 SER A C 1
ATOM 1624 O O . SER A 1 209 ? 41.081 -17.851 -9.730 1.00 70.62 209 SER A O 1
ATOM 1626 N N . PHE A 1 210 ? 42.642 -19.399 -9.293 1.00 75.25 210 PHE A N 1
ATOM 1627 C CA . PHE A 1 210 ? 41.718 -20.355 -8.657 1.00 75.25 210 PHE A CA 1
ATOM 1628 C C . PHE A 1 210 ? 40.887 -19.718 -7.525 1.00 75.25 210 PHE A C 1
ATOM 1630 O O . PHE A 1 210 ? 39.695 -19.994 -7.399 1.00 75.25 210 PHE A O 1
ATOM 1637 N N . MET A 1 211 ? 41.493 -18.809 -6.754 1.00 64.06 211 MET A N 1
ATOM 1638 C CA . MET A 1 211 ? 40.830 -18.092 -5.660 1.00 64.06 211 MET A CA 1
ATOM 1639 C C . MET A 1 211 ? 39.672 -17.205 -6.133 1.00 64.06 211 MET A C 1
ATOM 1641 O O . MET A 1 211 ? 38.628 -17.175 -5.488 1.00 64.06 211 MET A O 1
ATOM 1645 N N . GLN A 1 212 ? 39.809 -16.523 -7.273 1.00 66.06 212 GLN A N 1
ATOM 1646 C CA . GLN A 1 212 ? 38.719 -15.712 -7.830 1.00 66.06 212 GLN A CA 1
ATOM 1647 C C . GLN A 1 212 ? 37.558 -16.580 -8.317 1.00 66.06 212 GLN A C 1
ATOM 1649 O O . GLN A 1 212 ? 36.410 -16.289 -7.998 1.00 66.06 212 GLN A O 1
ATOM 1654 N N . ARG A 1 213 ? 37.847 -17.710 -8.976 1.00 65.81 213 ARG A N 1
ATOM 1655 C CA . ARG A 1 213 ? 36.806 -18.669 -9.386 1.00 65.81 213 ARG A CA 1
ATOM 1656 C C . ARG A 1 213 ? 36.057 -19.262 -8.188 1.00 65.81 213 ARG A C 1
ATOM 1658 O O . ARG A 1 213 ? 34.851 -19.483 -8.271 1.00 65.81 213 ARG A O 1
ATOM 1665 N N . ALA A 1 214 ? 36.749 -19.498 -7.072 1.00 71.06 214 ALA A N 1
ATOM 1666 C CA . ALA A 1 214 ? 36.132 -19.974 -5.837 1.00 71.06 214 ALA A CA 1
ATOM 1667 C C . ALA A 1 214 ? 35.215 -18.916 -5.198 1.00 71.06 214 ALA A C 1
ATOM 1669 O O . ALA A 1 214 ? 34.113 -19.252 -4.765 1.00 71.06 214 ALA A O 1
ATOM 1670 N N . ILE A 1 215 ? 35.632 -17.644 -5.184 1.00 67.06 215 ILE A N 1
ATOM 1671 C CA . ILE A 1 215 ? 34.803 -16.525 -4.709 1.00 67.06 215 ILE A CA 1
ATOM 1672 C C . ILE A 1 215 ? 33.549 -16.385 -5.579 1.00 67.06 215 ILE A C 1
ATOM 1674 O O . ILE A 1 215 ? 32.447 -16.355 -5.037 1.00 67.06 215 ILE A O 1
ATOM 1678 N N . ASP A 1 216 ? 33.687 -16.391 -6.906 1.00 64.69 216 ASP A N 1
ATOM 1679 C CA . ASP A 1 216 ? 32.546 -16.290 -7.825 1.00 64.69 216 ASP A CA 1
ATOM 1680 C C . ASP A 1 216 ? 31.569 -17.461 -7.654 1.00 64.69 216 ASP A C 1
ATOM 1682 O O . ASP A 1 216 ? 30.350 -17.270 -7.628 1.00 64.69 216 ASP A O 1
ATOM 1686 N N . TRP A 1 217 ? 32.087 -18.680 -7.465 1.00 70.25 217 TRP A N 1
ATOM 1687 C CA . TRP A 1 217 ? 31.267 -19.858 -7.188 1.00 70.25 217 TRP A CA 1
ATOM 1688 C C . TRP A 1 217 ? 30.519 -19.747 -5.852 1.00 70.25 217 TRP A C 1
ATOM 1690 O O . TRP A 1 217 ? 29.324 -20.049 -5.797 1.00 70.25 217 TRP A O 1
ATOM 1700 N N . LEU A 1 218 ? 31.181 -19.278 -4.788 1.00 72.69 218 LEU A N 1
ATOM 1701 C CA . LEU A 1 218 ? 30.559 -19.063 -3.476 1.00 72.69 218 LEU A CA 1
ATOM 1702 C C . LEU A 1 218 ? 29.483 -17.980 -3.531 1.00 72.69 218 LEU A C 1
ATOM 1704 O O . LEU A 1 218 ? 28.390 -18.180 -3.003 1.00 72.69 218 LEU A O 1
ATOM 1708 N N . VAL A 1 219 ? 29.758 -16.869 -4.211 1.00 67.31 219 VAL A N 1
ATOM 1709 C CA . VAL A 1 219 ? 28.808 -15.770 -4.407 1.00 67.31 219 VAL A CA 1
ATOM 1710 C C . VAL A 1 219 ? 27.590 -16.257 -5.200 1.00 67.31 219 VAL A C 1
ATOM 1712 O O . VAL A 1 219 ? 26.455 -16.057 -4.768 1.00 67.31 219 VAL A O 1
ATOM 1715 N N . ALA A 1 220 ? 27.791 -16.984 -6.303 1.00 67.50 220 ALA A N 1
ATOM 1716 C CA . ALA A 1 220 ? 26.697 -17.555 -7.092 1.00 67.50 220 ALA A CA 1
ATOM 1717 C C . ALA A 1 220 ? 25.870 -18.586 -6.301 1.00 67.50 220 ALA A C 1
ATOM 1719 O O . ALA A 1 220 ? 24.643 -18.630 -6.422 1.00 67.50 220 ALA A O 1
ATOM 1720 N N . LYS A 1 221 ? 26.520 -19.412 -5.471 1.00 75.50 221 LYS A N 1
ATOM 1721 C CA . LYS A 1 221 ? 25.853 -20.391 -4.600 1.00 75.50 221 LYS A CA 1
ATOM 1722 C C . LYS A 1 221 ? 25.041 -19.701 -3.500 1.00 75.50 221 LYS A C 1
ATOM 1724 O O . LYS A 1 221 ? 23.902 -20.099 -3.268 1.00 75.50 221 LYS A O 1
ATOM 1729 N N . TYR A 1 222 ? 25.596 -18.666 -2.870 1.00 69.25 222 TYR A N 1
ATOM 1730 C CA . TYR A 1 222 ? 24.929 -17.844 -1.859 1.00 69.25 222 TYR A CA 1
ATOM 1731 C C . TYR A 1 222 ? 23.667 -17.183 -2.420 1.00 69.25 222 TYR A C 1
ATOM 1733 O O . TYR A 1 222 ? 22.592 -17.327 -1.841 1.00 69.25 222 TYR A O 1
ATOM 1741 N N . PHE A 1 223 ? 23.761 -16.553 -3.594 1.00 66.19 223 PHE A N 1
ATOM 1742 C CA . PHE A 1 223 ? 22.602 -15.944 -4.248 1.00 66.19 223 PHE A CA 1
ATOM 1743 C C . PHE A 1 223 ? 21.525 -16.964 -4.614 1.00 66.19 223 PHE A C 1
ATOM 1745 O O . PHE A 1 223 ? 20.349 -16.717 -4.359 1.00 66.19 223 PHE A O 1
ATOM 1752 N N . ARG A 1 224 ? 21.914 -18.137 -5.133 1.00 67.12 224 ARG A N 1
ATOM 1753 C CA . ARG A 1 224 ? 20.958 -19.203 -5.456 1.00 67.12 224 ARG A CA 1
ATOM 1754 C C . ARG A 1 224 ? 20.230 -19.708 -4.208 1.00 67.12 224 ARG A C 1
ATOM 1756 O O . ARG A 1 224 ? 19.030 -19.929 -4.270 1.00 67.12 224 ARG A O 1
ATOM 1763 N N . ILE A 1 225 ? 20.940 -19.866 -3.085 1.00 68.38 225 ILE A N 1
ATOM 1764 C CA . ILE A 1 225 ? 20.337 -20.259 -1.803 1.00 68.38 225 ILE A CA 1
ATOM 1765 C C . ILE A 1 225 ? 19.346 -19.194 -1.334 1.00 68.38 225 ILE A C 1
ATOM 1767 O O . ILE A 1 225 ? 18.231 -19.548 -0.969 1.00 68.38 225 ILE A O 1
ATOM 1771 N N . ILE A 1 226 ? 19.712 -17.910 -1.385 1.00 66.50 226 ILE A N 1
ATOM 1772 C CA . ILE A 1 226 ? 18.799 -16.813 -1.039 1.00 66.50 226 ILE A CA 1
ATOM 1773 C C . ILE A 1 226 ? 17.540 -16.850 -1.904 1.00 66.50 226 ILE A C 1
ATOM 1775 O O . ILE A 1 226 ? 16.445 -16.797 -1.358 1.00 66.50 226 ILE A O 1
ATOM 1779 N N . GLU A 1 227 ? 17.679 -16.998 -3.221 1.00 65.50 227 GLU A N 1
ATOM 1780 C CA . GLU A 1 227 ? 16.553 -17.033 -4.161 1.00 65.50 227 GLU A CA 1
ATOM 1781 C C . GLU A 1 227 ? 15.629 -18.239 -3.913 1.00 65.50 227 GLU A C 1
ATOM 1783 O O . GLU A 1 227 ? 14.409 -18.092 -3.879 1.00 65.50 227 GLU A O 1
ATOM 1788 N N . THR A 1 228 ? 16.186 -19.427 -3.652 1.00 65.44 228 THR A N 1
ATOM 1789 C CA . THR A 1 228 ? 15.380 -20.621 -3.341 1.00 65.44 228 THR A CA 1
ATOM 1790 C C . THR A 1 228 ? 14.745 -20.580 -1.952 1.00 65.44 228 THR A C 1
ATOM 1792 O O . THR A 1 228 ? 13.620 -21.044 -1.775 1.00 65.44 228 THR A O 1
ATOM 1795 N N . SER A 1 229 ? 15.430 -20.005 -0.963 1.00 65.94 229 SER A N 1
ATOM 1796 C CA . SER A 1 229 ? 14.925 -19.892 0.408 1.00 65.94 229 SER A CA 1
ATOM 1797 C C . SER A 1 229 ? 13.943 -18.731 0.566 1.00 65.94 229 SER A C 1
ATOM 1799 O O . SER A 1 229 ? 13.130 -18.745 1.485 1.00 65.94 229 SER A O 1
ATOM 1801 N N . PHE A 1 230 ? 13.967 -17.755 -0.346 1.00 67.38 230 PHE A N 1
ATOM 1802 C CA . PHE A 1 230 ? 13.079 -16.597 -0.369 1.00 67.38 230 PHE A CA 1
ATOM 1803 C C . PHE A 1 230 ? 11.608 -16.992 -0.269 1.00 67.38 230 PHE A C 1
ATOM 1805 O O . PHE A 1 230 ? 10.901 -16.515 0.611 1.00 67.38 230 PHE A O 1
ATOM 1812 N N . TYR A 1 231 ? 11.153 -17.909 -1.123 1.00 64.88 231 TYR A N 1
ATOM 1813 C CA . TYR A 1 231 ? 9.753 -18.330 -1.146 1.00 64.88 231 TYR A CA 1
ATOM 1814 C C . TYR A 1 231 ? 9.342 -19.045 0.144 1.00 64.88 231 TYR A C 1
ATOM 1816 O O . TYR A 1 231 ? 8.231 -18.850 0.628 1.00 64.88 231 TYR A O 1
ATOM 1824 N N . VAL A 1 232 ? 10.253 -19.805 0.756 1.00 66.06 232 VAL A N 1
ATOM 1825 C CA . VAL A 1 232 ? 10.013 -20.470 2.044 1.00 66.06 232 VAL A CA 1
ATOM 1826 C C . VAL A 1 232 ? 9.943 -19.446 3.181 1.00 66.06 232 VAL A C 1
ATOM 1828 O O . VAL A 1 232 ? 9.036 -19.521 4.007 1.00 66.06 232 VAL A O 1
ATOM 1831 N N . TYR A 1 233 ? 10.830 -18.446 3.194 1.00 67.12 233 TYR A N 1
ATOM 1832 C CA . TYR A 1 233 ? 10.778 -17.339 4.154 1.00 67.12 233 TYR A CA 1
ATOM 1833 C C . TYR A 1 233 ? 9.547 -16.455 3.967 1.00 67.12 233 TYR A C 1
ATOM 1835 O O . TYR A 1 233 ? 8.992 -15.983 4.953 1.00 67.12 233 TYR A O 1
ATOM 1843 N N . VAL A 1 234 ? 9.079 -16.264 2.734 1.00 68.62 234 VAL A N 1
ATOM 1844 C CA . VAL A 1 234 ? 7.832 -15.547 2.445 1.00 68.62 234 VAL A CA 1
ATOM 1845 C C . VAL A 1 234 ? 6.630 -16.332 2.958 1.00 68.62 234 VAL A C 1
ATOM 1847 O O . VAL A 1 234 ? 5.757 -15.733 3.570 1.00 68.62 234 VAL A O 1
ATOM 1850 N N . VAL A 1 235 ? 6.584 -17.654 2.775 1.00 68.06 235 VAL A N 1
ATOM 1851 C CA . VAL A 1 235 ? 5.463 -18.491 3.241 1.00 68.06 235 VAL A CA 1
ATOM 1852 C C . VAL A 1 235 ? 5.444 -18.624 4.769 1.00 68.06 235 VAL A C 1
ATOM 1854 O O . VAL A 1 235 ? 4.400 -18.425 5.389 1.00 68.06 235 VAL A O 1
ATOM 1857 N N . LEU A 1 236 ? 6.589 -18.912 5.395 1.00 68.06 236 LEU A N 1
ATOM 1858 C CA . LEU A 1 236 ? 6.701 -18.992 6.858 1.00 68.06 236 LEU A CA 1
ATOM 1859 C C . LEU A 1 236 ? 6.522 -17.619 7.512 1.00 68.06 236 LEU A C 1
ATOM 1861 O O . LEU A 1 236 ? 5.839 -17.498 8.528 1.00 68.06 236 LEU A O 1
ATOM 1865 N N . GLY A 1 237 ? 7.093 -16.582 6.8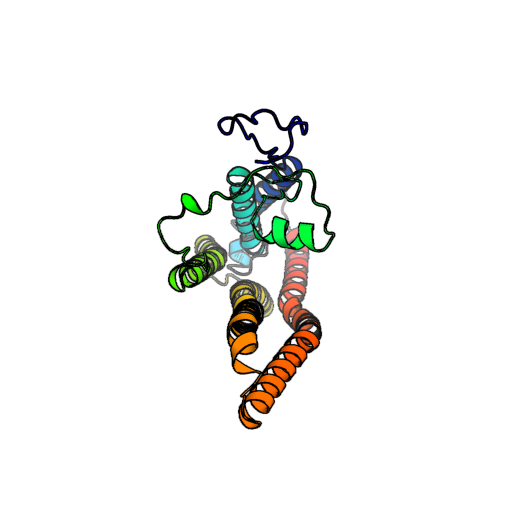97 1.00 69.81 237 GLY A N 1
ATOM 1866 C CA . GLY A 1 237 ? 6.891 -15.193 7.280 1.00 69.81 237 GLY A CA 1
ATOM 1867 C C . GLY A 1 237 ? 5.416 -14.835 7.212 1.00 69.81 237 GLY A C 1
ATOM 1868 O O . GLY A 1 237 ? 4.865 -14.425 8.222 1.00 69.81 237 GLY A O 1
ATOM 1869 N N . ALA A 1 238 ? 4.744 -15.090 6.088 1.00 69.75 238 ALA A N 1
ATOM 1870 C CA . ALA A 1 238 ? 3.332 -14.780 5.884 1.00 69.75 238 ALA A CA 1
ATOM 1871 C C . ALA A 1 238 ? 2.436 -15.273 7.029 1.00 69.75 238 ALA A C 1
ATOM 1873 O O . ALA A 1 238 ? 1.632 -14.494 7.529 1.00 69.75 238 ALA A O 1
ATOM 1874 N N . ALA A 1 239 ? 2.600 -16.509 7.511 1.00 70.50 239 ALA A N 1
ATOM 1875 C CA . ALA A 1 239 ? 1.804 -17.029 8.628 1.00 70.50 239 ALA A CA 1
ATOM 1876 C C . ALA A 1 239 ? 1.963 -16.192 9.918 1.00 70.50 239 ALA A C 1
ATOM 1878 O O . ALA A 1 239 ? 0.975 -15.811 10.552 1.00 70.50 239 ALA A O 1
ATOM 1879 N N . VAL A 1 240 ? 3.201 -15.831 10.267 1.00 76.69 240 VAL A N 1
ATOM 1880 C CA . VAL A 1 240 ? 3.496 -14.927 11.392 1.00 76.69 240 VAL A CA 1
ATOM 1881 C C . VAL A 1 240 ? 2.974 -13.517 11.100 1.00 76.69 240 VAL A C 1
ATOM 1883 O O . VAL A 1 240 ? 2.408 -12.861 11.972 1.00 76.69 240 VAL A O 1
ATOM 1886 N N . CYS A 1 241 ? 3.093 -13.064 9.853 1.00 74.19 241 CYS A N 1
ATOM 1887 C CA . CYS A 1 241 ? 2.717 -11.723 9.437 1.00 74.19 241 CYS A CA 1
ATOM 1888 C C . CYS A 1 241 ? 1.209 -11.483 9.390 1.00 74.19 241 CYS A C 1
ATOM 1890 O O . CYS A 1 241 ? 0.753 -10.368 9.628 1.00 74.19 241 CYS A O 1
ATOM 1892 N N . PHE A 1 242 ? 0.416 -12.511 9.108 1.00 80.50 242 PHE A N 1
ATOM 1893 C CA . PHE A 1 242 ? -1.037 -12.393 9.113 1.00 80.50 242 PHE A CA 1
ATOM 1894 C C . PHE A 1 242 ? -1.626 -12.475 10.522 1.00 80.50 242 PHE A C 1
ATOM 1896 O O . PHE A 1 242 ? -2.773 -12.080 10.712 1.00 80.50 242 PHE A O 1
ATOM 1903 N N . THR A 1 243 ? -0.856 -12.913 11.524 1.00 86.31 243 THR A N 1
ATOM 1904 C CA . THR A 1 243 ? -1.366 -13.111 12.889 1.00 86.31 243 THR A CA 1
ATOM 1905 C C . THR A 1 243 ? -1.943 -11.822 13.501 1.00 86.31 243 THR A C 1
ATOM 1907 O O . THR A 1 243 ? -3.079 -11.873 13.978 1.00 86.31 243 THR A O 1
ATOM 1910 N N . PRO A 1 244 ? -1.275 -10.647 13.438 1.00 89.38 244 PRO A N 1
ATOM 1911 C CA . PRO A 1 244 ? -1.854 -9.398 13.941 1.00 89.38 244 PRO A CA 1
ATOM 1912 C C . PRO A 1 244 ? -3.134 -8.981 13.213 1.00 89.38 244 PRO A C 1
ATOM 1914 O O . PRO A 1 244 ? -4.070 -8.507 13.849 1.00 89.38 244 PRO A O 1
ATOM 1917 N N . ALA A 1 245 ? -3.200 -9.188 11.894 1.00 87.44 245 ALA A N 1
ATOM 1918 C CA . ALA A 1 245 ? -4.368 -8.826 11.096 1.00 87.44 245 ALA A CA 1
ATOM 1919 C C . ALA A 1 245 ? -5.570 -9.737 11.388 1.00 87.44 245 ALA A C 1
ATOM 1921 O O . ALA A 1 245 ? -6.683 -9.249 11.555 1.00 87.44 245 ALA A O 1
ATOM 1922 N N . ILE A 1 246 ? -5.347 -11.050 11.501 1.00 90.31 246 ILE A N 1
ATOM 1923 C CA . ILE A 1 246 ? -6.396 -12.018 11.847 1.00 90.31 246 ILE A CA 1
ATOM 1924 C C . ILE A 1 246 ? -6.912 -11.743 13.264 1.00 90.31 246 ILE A C 1
ATOM 1926 O O . ILE A 1 246 ? -8.119 -11.616 13.455 1.00 90.31 246 ILE A O 1
ATOM 1930 N N . GLY A 1 247 ? -6.015 -11.588 14.244 1.00 90.94 247 GLY A N 1
ATOM 1931 C CA . GLY A 1 247 ? -6.406 -11.276 15.621 1.00 90.94 247 GLY A CA 1
ATOM 1932 C C . GLY A 1 247 ? -7.135 -9.935 15.735 1.00 90.94 247 GLY A C 1
ATOM 1933 O O . GLY A 1 247 ? -8.166 -9.845 16.397 1.00 90.94 247 GLY A O 1
ATOM 1934 N N . GLY A 1 248 ? -6.667 -8.912 15.017 1.00 90.94 248 GLY A N 1
ATOM 1935 C CA . GLY A 1 248 ? -7.340 -7.619 14.935 1.00 90.94 248 GLY A CA 1
ATOM 1936 C C . GLY A 1 248 ? -8.742 -7.702 14.325 1.00 90.94 248 GLY A C 1
ATOM 1937 O O . GLY A 1 248 ? -9.667 -7.091 14.854 1.00 90.94 248 GLY A O 1
ATOM 1938 N N . MET A 1 249 ? -8.934 -8.495 13.265 1.00 91.38 249 MET A N 1
ATOM 1939 C CA . MET A 1 249 ? -10.254 -8.724 12.661 1.00 91.38 249 MET A CA 1
ATOM 1940 C C . MET A 1 249 ? -11.223 -9.428 13.615 1.00 91.38 249 MET A C 1
ATOM 1942 O O . MET A 1 249 ? -12.386 -9.034 13.685 1.00 91.38 249 MET A O 1
ATOM 1946 N N . VAL A 1 250 ? -10.758 -10.429 14.370 1.00 93.31 250 VAL A N 1
ATOM 1947 C CA . VAL A 1 250 ? -11.578 -11.110 15.390 1.00 93.31 250 VAL A CA 1
ATOM 1948 C C . VAL A 1 250 ? -12.042 -10.112 16.450 1.00 93.31 250 VAL A C 1
ATOM 1950 O O . VAL A 1 250 ? -13.236 -9.995 16.703 1.00 93.31 250 VAL A O 1
ATOM 1953 N N . VAL A 1 251 ? -11.116 -9.310 16.982 1.00 93.50 251 VAL A N 1
ATOM 1954 C CA . VAL A 1 251 ? -11.419 -8.275 17.983 1.00 93.50 251 VAL A CA 1
ATOM 1955 C C . VAL A 1 251 ? -12.408 -7.230 17.453 1.00 93.50 251 VAL A C 1
ATOM 1957 O O . VAL A 1 251 ? -13.311 -6.816 18.177 1.00 93.50 251 VAL A O 1
ATOM 1960 N N . VAL A 1 252 ? -12.275 -6.809 16.192 1.00 91.69 252 VAL A N 1
ATOM 1961 C CA . VAL A 1 252 ? -13.248 -5.913 15.543 1.00 91.69 252 VAL A CA 1
ATOM 1962 C C . VAL A 1 252 ? -14.626 -6.571 15.439 1.00 91.69 252 VAL A C 1
ATOM 1964 O O . VAL A 1 252 ? -15.631 -5.908 15.691 1.00 91.69 252 VAL A O 1
ATOM 1967 N N . GLY A 1 253 ? -14.684 -7.859 15.091 1.00 90.19 253 GLY A N 1
ATOM 1968 C CA . GLY A 1 253 ? -15.923 -8.634 15.049 1.00 90.19 253 GLY A CA 1
ATOM 1969 C C . GLY A 1 253 ? -16.639 -8.657 16.400 1.00 90.19 253 GLY A C 1
ATOM 1970 O O . GLY A 1 253 ? -17.833 -8.359 16.457 1.00 90.19 253 GLY A O 1
ATOM 1971 N N . ASP A 1 254 ? -15.900 -8.906 17.480 1.00 89.50 254 ASP A N 1
ATOM 1972 C CA . ASP A 1 254 ? -16.437 -8.895 18.846 1.00 89.50 254 ASP A CA 1
ATOM 1973 C C . ASP A 1 254 ? -16.975 -7.506 19.227 1.00 89.50 254 ASP A C 1
ATOM 1975 O O . ASP A 1 254 ? -18.097 -7.378 19.719 1.00 89.50 254 ASP A O 1
ATOM 1979 N N . MET A 1 255 ? -16.229 -6.435 18.919 1.00 89.50 255 MET A N 1
ATOM 1980 C CA . MET A 1 255 ? -16.696 -5.060 19.147 1.00 89.50 255 MET A CA 1
ATOM 1981 C C . MET A 1 255 ? -17.976 -4.740 18.367 1.00 89.50 255 MET A C 1
ATOM 1983 O O . MET A 1 255 ? -18.862 -4.063 18.888 1.00 89.50 255 MET A O 1
ATOM 1987 N N . LEU A 1 256 ? -18.084 -5.203 17.117 1.00 87.25 256 LEU A N 1
ATOM 1988 C CA . LEU A 1 256 ? -19.273 -4.998 16.288 1.00 87.25 256 LEU A CA 1
ATOM 1989 C C . LEU A 1 256 ? -20.489 -5.741 16.841 1.00 87.25 256 LEU A C 1
ATOM 1991 O O . LEU A 1 256 ? -21.591 -5.197 16.790 1.00 87.25 256 LEU A O 1
ATOM 1995 N N . GLN A 1 257 ? -20.310 -6.945 17.389 1.00 85.50 257 GLN A N 1
ATOM 1996 C CA . GLN A 1 257 ? -21.392 -7.675 18.050 1.00 85.50 257 GLN A CA 1
ATOM 1997 C C . GLN A 1 257 ? -21.846 -6.965 19.330 1.00 85.50 257 GLN A C 1
ATOM 1999 O O . GLN A 1 257 ? -23.041 -6.755 19.520 1.00 85.50 257 GLN A O 1
ATOM 2004 N N . GLU A 1 258 ? -20.916 -6.522 20.178 1.00 82.06 258 GLU A N 1
ATOM 2005 C CA . GLU A 1 258 ? -21.254 -5.812 21.418 1.00 82.06 258 GLU A CA 1
ATOM 2006 C C . GLU A 1 258 ? -21.913 -4.449 21.172 1.00 82.06 258 GLU A C 1
ATOM 2008 O O . GLU A 1 258 ? -22.862 -4.071 21.861 1.00 82.06 258 GLU A O 1
ATOM 2013 N N . PHE A 1 259 ? -21.394 -3.682 20.212 1.00 77.19 259 PHE A N 1
ATOM 2014 C CA . PHE A 1 259 ? -21.862 -2.327 19.932 1.00 77.19 259 PHE A CA 1
ATOM 2015 C C . PHE A 1 259 ? -23.103 -2.320 19.028 1.00 77.19 259 PHE A C 1
ATOM 2017 O O . PHE A 1 259 ? -23.991 -1.485 19.193 1.00 77.19 259 PHE A O 1
ATOM 2024 N N . GLY A 1 260 ? -23.201 -3.270 18.092 1.00 65.38 260 GLY A N 1
ATOM 2025 C CA . GLY A 1 260 ? -24.311 -3.392 17.144 1.00 65.38 260 GLY A CA 1
ATOM 2026 C C . GLY A 1 260 ? -25.640 -3.813 17.778 1.00 65.38 260 GLY A C 1
ATOM 2027 O O . GLY A 1 260 ? -26.693 -3.495 17.230 1.00 65.38 260 GLY A O 1
ATOM 2028 N N . VAL A 1 261 ? -25.609 -4.468 18.942 1.00 58.38 261 VAL A N 1
ATOM 2029 C CA . VAL A 1 261 ? -26.814 -4.905 19.674 1.00 58.38 261 VAL A CA 1
ATOM 2030 C C . VAL A 1 261 ? -27.476 -3.758 20.458 1.00 58.38 261 VAL A C 1
ATOM 2032 O O . VAL A 1 261 ? -28.683 -3.792 20.683 1.00 58.38 261 VAL A O 1
ATOM 2035 N N . CYS A 1 262 ? -26.736 -2.699 20.807 1.00 55.50 262 CYS A N 1
ATOM 2036 C CA . CYS A 1 262 ? -27.221 -1.583 21.630 1.00 55.50 262 CYS A CA 1
ATOM 2037 C C . CYS A 1 262 ? -27.298 -0.248 20.873 1.00 55.50 262 CYS A C 1
ATOM 2039 O O . CYS A 1 262 ? -26.926 0.791 21.414 1.00 55.50 262 CYS A O 1
ATOM 2041 N N . ARG A 1 263 ? -27.817 -0.220 19.639 1.00 51.09 263 ARG A N 1
ATOM 2042 C CA . ARG A 1 263 ? -28.303 1.056 19.090 1.00 51.09 263 ARG A CA 1
ATOM 2043 C C . ARG A 1 263 ? -29.686 1.351 19.653 1.00 51.09 263 ARG A C 1
ATOM 2045 O O . ARG A 1 263 ? -30.668 0.733 19.247 1.00 51.09 263 ARG A O 1
ATOM 2052 N N . ARG A 1 264 ? -29.778 2.344 20.539 1.00 48.03 264 ARG A N 1
ATOM 2053 C CA . ARG A 1 264 ? -31.040 3.062 20.717 1.00 48.03 264 ARG A CA 1
ATOM 2054 C C . ARG A 1 264 ? -31.343 3.724 19.371 1.00 48.03 264 ARG A C 1
ATOM 2056 O O . ARG A 1 264 ? -30.550 4.517 18.873 1.00 48.03 264 ARG A O 1
ATOM 2063 N N . LEU A 1 265 ? -32.433 3.306 18.732 1.00 49.06 265 LEU A N 1
ATOM 2064 C CA . LEU A 1 265 ? -33.029 4.049 17.627 1.00 49.06 265 LEU A CA 1
ATOM 2065 C C . LEU A 1 265 ? -33.628 5.312 18.240 1.00 49.06 265 LEU A C 1
ATOM 2067 O O . LEU A 1 265 ? -34.802 5.328 18.611 1.00 49.06 265 LEU A O 1
ATOM 2071 N N . ASP A 1 266 ? -32.798 6.330 18.431 1.00 51.34 266 ASP A N 1
ATOM 2072 C CA . ASP A 1 266 ? -33.313 7.650 18.747 1.00 51.34 266 ASP A CA 1
ATOM 2073 C C . ASP A 1 266 ? -34.031 8.166 17.491 1.00 51.34 266 ASP A C 1
ATOM 2075 O O . ASP A 1 266 ? -33.492 8.112 16.381 1.00 51.34 266 ASP A O 1
ATOM 2079 N N . ARG A 1 267 ? -35.309 8.508 17.689 1.00 42.22 267 ARG A N 1
ATOM 2080 C CA . ARG A 1 267 ? -36.257 9.000 16.681 1.00 42.22 267 ARG A CA 1
ATOM 2081 C C . ARG A 1 267 ? -35.775 10.270 15.997 1.00 42.22 267 ARG A C 1
ATOM 2083 O O . ARG A 1 267 ? -35.236 11.139 16.715 1.00 42.22 267 ARG A O 1
#

Sequence (267 aa):
MPPPGSGASYLDRSNIQLGSTYNIPKALFALGQAAWGVTTVYRTQGDQLDRYGYAAFGATVAPYAFMSLVNLIALLVTPEYNCIYLVHTPDLDKARRQGGRFCGMVATVDLDSIKEPLRTFWPSQAAHTSYFAVTTVLLLFPAILVAALTGFNPGHSTIYQRVWILLWLVFGIFMGPLIRMLTVFPSEIHGVYKIRANDAIAYALENASFMQRAIDWLVAKYFRIIETSFYVYVVLGAAVCFTPAIGGMVVVGDMLQEFGVCRRLDR